Protein AF-A0AAW0NUF6-F1 (afdb_monomer)

Radius of gyration: 51.98 Å; Cα contacts (8 Å, |Δi|>4): 336; chains: 1; bounding box: 87×61×150 Å

Organism: NCBI:txid88201

Foldseek 3Di:
DPQQDADEAEEEFEEAQAEIWEEGEDAAHEMWYEYEHANHEMWYEYEHACYEMWYEYEHANYEIWYHYHDHNYYIWYHYHYPNYPTPCVVVVVVVVVVVVVVVVVVVVVVVVVVVVVVVVVVVVVVVVVVVVVVVVVVVVVVVVVVVVVVVVVVVVVVVVVVVVVVVVPDPPPPPPVPPVVVPD

Sequence (184 aa):
MTEYTAGGAGGETIGAGAEAGGEIIGAGAEAGGETIGAGAEAGGETIGAGAEAGGETIGAEAEAGGETIGAGAEAGGETIGAGGETIGAGQRLEERLLVLEERLLVLEERLLVLEERLLVLEERLLVLGQRLEERLLVLGQRLEERLLVLGQRLEERLLVLGQRLAAVGTPKILSSSSISSMFE

Secondary structure (DSSP, 8-state):
-------EEEEEEESTT-EEEEEEESTT-EEEEEEESTT-EEEEEEESTT-EEEEEEESTT-EEEEEEESTT-EEEEEEESTT---STHHHHHHHHHHHHHHHHHHHHHHHHHHHHHHHHHHHHHHHHHHHHHHHHHHHHHHHHHHHHHHHHHHHHHHHHHHHHHHHHHS-----GGGSGGG--

pLDDT: mean 79.34, std 14.68, range [37.19, 95.56]

Structure (mmCIF, N/CA/C/O backbone):
data_AF-A0AAW0NUF6-F1
#
_entry.id   AF-A0AAW0NUF6-F1
#
loop_
_atom_site.group_PDB
_atom_site.id
_atom_site.type_symbol
_atom_site.label_atom_id
_atom_site.label_alt_id
_atom_site.label_comp_id
_atom_site.label_asym_id
_atom_site.label_entity_id
_atom_site.label_seq_id
_atom_site.pdbx_PDB_ins_code
_atom_site.Cartn_x
_atom_site.Cartn_y
_atom_site.Cartn_z
_atom_site.occupancy
_atom_site.B_iso_or_equiv
_atom_site.auth_seq_id
_atom_site.auth_comp_id
_atom_site.auth_asym_id
_atom_site.auth_atom_id
_atom_site.pdbx_PDB_model_num
ATOM 1 N N . MET A 1 1 ? 43.267 30.838 -22.266 1.00 37.19 1 MET A N 1
ATOM 2 C CA . MET A 1 1 ? 41.909 30.465 -22.697 1.00 37.19 1 MET A CA 1
ATOM 3 C C . MET A 1 1 ? 42.082 29.532 -23.867 1.00 37.19 1 MET A C 1
ATOM 5 O O . MET A 1 1 ? 42.519 29.980 -24.914 1.00 37.19 1 MET A O 1
ATOM 9 N N . THR A 1 2 ? 41.883 28.240 -23.653 1.00 43.12 2 THR A N 1
ATOM 10 C CA . THR A 1 2 ? 41.703 27.289 -24.749 1.00 43.12 2 THR A CA 1
ATOM 11 C C . THR A 1 2 ? 40.253 27.424 -25.192 1.00 43.12 2 THR A C 1
ATOM 13 O O . THR A 1 2 ? 39.352 27.112 -24.415 1.00 43.12 2 THR A O 1
ATOM 16 N N . GLU A 1 3 ? 40.030 27.992 -26.375 1.00 43.53 3 GLU A N 1
ATOM 17 C CA . GLU A 1 3 ? 38.736 27.909 -27.051 1.00 43.53 3 GLU A CA 1
ATOM 18 C C . GLU A 1 3 ? 38.472 26.430 -27.339 1.00 43.53 3 GLU A C 1
ATOM 20 O O . GLU A 1 3 ? 39.238 25.796 -28.063 1.00 43.53 3 GLU A O 1
ATOM 25 N N . TYR A 1 4 ? 37.440 25.864 -26.714 1.00 55.38 4 TYR A N 1
ATOM 26 C CA . TYR A 1 4 ? 36.919 24.562 -27.112 1.00 55.38 4 TYR A CA 1
ATOM 27 C C . TYR A 1 4 ? 36.012 24.803 -28.316 1.00 55.38 4 TYR A C 1
ATOM 29 O O . TYR A 1 4 ? 34.937 25.388 -28.185 1.00 55.38 4 TYR A O 1
ATOM 37 N N . THR A 1 5 ? 36.505 24.445 -29.496 1.00 52.47 5 THR A N 1
ATOM 38 C CA . THR A 1 5 ? 35.755 24.498 -30.747 1.00 52.47 5 THR A CA 1
ATOM 39 C C . THR A 1 5 ? 34.647 23.448 -30.722 1.00 52.47 5 THR A C 1
ATOM 41 O O . THR A 1 5 ? 34.878 22.320 -30.295 1.00 52.47 5 THR A O 1
ATOM 44 N N . ALA A 1 6 ? 33.446 23.812 -31.177 1.00 59.31 6 ALA A N 1
ATOM 45 C CA . ALA A 1 6 ? 32.414 22.830 -31.492 1.00 59.31 6 ALA A CA 1
ATOM 46 C C . ALA A 1 6 ? 32.946 21.948 -32.634 1.00 59.31 6 ALA A C 1
ATOM 48 O O . ALA A 1 6 ? 33.246 22.451 -33.721 1.00 59.31 6 ALA A O 1
ATOM 49 N N . GLY A 1 7 ? 33.173 20.669 -32.349 1.00 65.56 7 GLY A N 1
ATOM 50 C CA . GLY A 1 7 ? 33.612 19.673 -33.319 1.00 65.56 7 GLY A CA 1
ATOM 51 C C . GLY A 1 7 ? 32.472 18.700 -33.574 1.00 65.56 7 GLY A C 1
ATOM 52 O O . GLY A 1 7 ? 31.851 18.252 -32.622 1.00 65.56 7 GLY A O 1
ATOM 53 N N . GLY A 1 8 ? 32.194 18.400 -34.839 1.00 73.19 8 GLY A N 1
ATOM 54 C CA . GLY A 1 8 ? 31.350 17.273 -35.229 1.00 73.19 8 GLY A CA 1
ATOM 55 C C . GLY A 1 8 ? 32.239 16.156 -35.764 1.00 73.19 8 GLY A C 1
ATOM 56 O O . GLY A 1 8 ? 33.155 16.434 -36.546 1.00 73.19 8 GLY A O 1
ATOM 57 N N . ALA A 1 9 ? 32.006 14.918 -35.342 1.00 74.75 9 ALA A N 1
ATOM 58 C CA . ALA A 1 9 ? 32.743 13.747 -35.807 1.00 74.75 9 ALA A CA 1
ATOM 59 C C . ALA A 1 9 ? 31.747 12.665 -36.206 1.00 74.75 9 ALA A C 1
ATOM 61 O O . ALA A 1 9 ? 31.018 12.135 -35.370 1.00 74.75 9 ALA A O 1
ATOM 62 N N . GLY A 1 10 ? 31.735 12.356 -37.500 1.00 77.44 10 GLY A N 1
ATOM 63 C CA . GLY A 1 10 ? 30.912 11.293 -38.034 1.00 77.44 10 GLY A CA 1
ATOM 64 C C . GLY A 1 10 ? 31.202 10.939 -39.478 1.00 77.44 10 GLY A C 1
ATOM 65 O O . GLY A 1 10 ? 31.896 11.677 -40.183 1.00 77.44 10 GLY A O 1
ATOM 66 N N . GLY A 1 11 ? 30.703 9.781 -39.905 1.00 80.94 11 GLY A N 1
ATOM 67 C CA . GLY A 1 11 ? 30.917 9.274 -41.255 1.00 80.94 11 GLY A CA 1
ATOM 68 C C . GLY A 1 11 ? 29.962 8.152 -41.649 1.00 80.94 11 GLY A C 1
ATOM 69 O O . GLY A 1 11 ? 29.394 7.476 -40.795 1.00 80.94 11 GLY A O 1
ATOM 70 N N . GLU A 1 12 ? 29.819 7.969 -42.962 1.00 91.81 12 GLU A N 1
ATOM 71 C CA . GLU A 1 12 ? 29.085 6.863 -43.580 1.00 91.81 12 GLU A CA 1
ATOM 72 C C . GLU A 1 12 ? 30.050 5.708 -43.890 1.00 91.81 12 GLU A C 1
ATOM 74 O O . GLU A 1 12 ? 31.075 5.916 -44.555 1.00 91.81 12 GLU A O 1
ATOM 79 N N . THR A 1 13 ? 29.736 4.482 -43.461 1.00 88.62 13 THR A N 1
ATOM 80 C CA . THR A 1 13 ? 30.521 3.286 -43.825 1.00 88.62 13 THR A CA 1
ATOM 81 C C . THR A 1 13 ? 29.652 2.160 -44.395 1.00 88.62 13 THR A C 1
ATOM 83 O O . THR A 1 13 ? 28.528 1.911 -43.961 1.00 88.62 13 THR A O 1
ATOM 86 N N . ILE A 1 14 ? 30.168 1.477 -45.429 1.00 90.25 14 ILE A N 1
ATOM 87 C CA . ILE A 1 14 ? 29.453 0.419 -46.164 1.00 90.25 14 ILE A CA 1
ATOM 88 C C . ILE A 1 14 ? 30.366 -0.798 -46.337 1.00 90.25 14 ILE A C 1
ATOM 90 O O . ILE A 1 14 ? 31.433 -0.698 -46.948 1.00 90.25 14 ILE A O 1
ATOM 94 N N . GLY A 1 15 ? 29.930 -1.968 -45.863 1.00 85.12 15 GLY A N 1
ATOM 95 C CA . GLY A 1 15 ? 30.681 -3.220 -45.998 1.00 85.12 15 GLY A CA 1
ATOM 96 C C . GLY A 1 15 ? 30.292 -4.281 -44.969 1.00 85.12 15 GLY A C 1
ATOM 97 O O . GLY A 1 15 ? 29.473 -4.041 -44.096 1.00 85.12 15 GLY A O 1
ATOM 98 N N . ALA A 1 16 ? 30.865 -5.482 -45.065 1.00 85.62 16 ALA A N 1
ATOM 99 C CA . ALA A 1 16 ? 30.757 -6.459 -43.978 1.00 85.62 16 ALA A CA 1
ATOM 100 C C . ALA A 1 16 ? 31.654 -6.009 -42.808 1.00 85.62 16 ALA A C 1
ATOM 102 O O . ALA A 1 16 ? 32.842 -5.787 -43.046 1.00 85.62 16 ALA A O 1
ATOM 103 N N . GLY A 1 17 ? 31.104 -5.880 -41.594 1.00 81.06 17 GLY A N 1
ATOM 104 C CA . GLY A 1 17 ? 31.817 -5.344 -40.423 1.00 81.06 17 GLY A CA 1
ATOM 105 C C . GLY A 1 17 ? 32.022 -3.825 -40.467 1.00 81.06 17 GLY A C 1
ATOM 106 O O . GLY A 1 17 ? 33.144 -3.357 -40.304 1.00 81.06 17 GLY A O 1
ATOM 107 N N . ALA A 1 18 ? 30.983 -3.064 -40.820 1.00 86.06 18 ALA A N 1
ATOM 108 C CA . ALA A 1 18 ? 31.063 -1.611 -40.959 1.00 86.06 18 ALA A CA 1
ATOM 109 C C . ALA A 1 18 ? 30.947 -0.922 -39.590 1.00 86.06 18 ALA A C 1
ATOM 111 O O . ALA A 1 18 ? 29.924 -1.060 -38.929 1.00 86.06 18 ALA A O 1
ATOM 112 N N . GLU A 1 19 ? 31.968 -0.155 -39.207 1.00 84.88 19 GLU A N 1
ATOM 113 C CA . GLU A 1 19 ? 32.017 0.600 -37.950 1.00 84.88 19 GLU A CA 1
ATOM 114 C C . GLU A 1 19 ? 32.136 2.102 -38.246 1.00 84.88 19 GLU A C 1
ATOM 116 O O . GLU A 1 19 ? 32.946 2.505 -39.090 1.00 84.88 19 GLU A O 1
ATOM 121 N N . ALA A 1 20 ? 31.337 2.942 -37.586 1.00 85.00 20 ALA A N 1
ATOM 122 C CA . ALA A 1 20 ? 31.463 4.400 -37.660 1.00 85.00 20 ALA A CA 1
ATOM 123 C C . ALA A 1 20 ? 31.289 5.049 -36.285 1.00 85.00 20 ALA A C 1
ATOM 125 O O . ALA A 1 20 ? 30.354 4.734 -35.554 1.00 85.00 20 ALA A O 1
ATOM 126 N N . GLY A 1 21 ? 32.177 5.990 -35.958 1.00 84.00 21 GLY A N 1
ATOM 127 C CA . GLY A 1 21 ? 32.080 6.746 -34.720 1.00 84.00 21 GLY A CA 1
ATOM 128 C C . GLY A 1 21 ? 33.227 7.703 -34.438 1.00 84.00 21 GLY A C 1
ATOM 129 O O . GLY A 1 21 ? 34.196 7.779 -35.199 1.00 84.00 21 GLY A O 1
ATOM 130 N N . GLY A 1 22 ? 33.112 8.443 -33.334 1.00 83.38 22 GLY A N 1
ATOM 131 C CA . GLY A 1 22 ? 34.136 9.389 -32.894 1.00 83.38 22 GLY A CA 1
ATOM 132 C C . GLY A 1 22 ? 33.973 9.866 -31.450 1.00 83.38 22 GLY A C 1
ATOM 133 O O . GLY A 1 22 ? 32.869 9.882 -30.910 1.00 83.38 22 GLY A O 1
ATOM 134 N N . GLU A 1 23 ? 35.093 10.278 -30.851 1.00 88.38 23 GLU A N 1
AT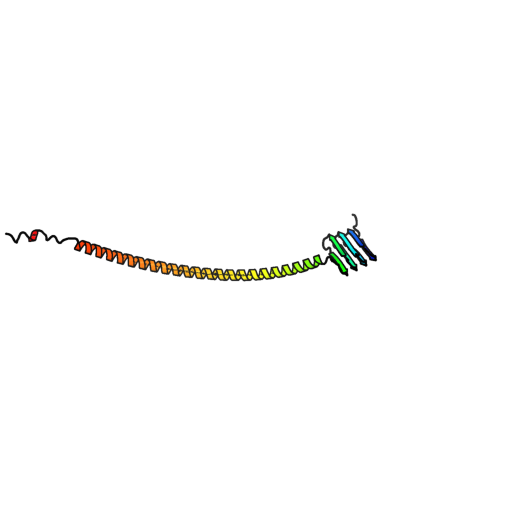OM 135 C CA . GLU A 1 23 ? 35.147 10.966 -29.557 1.00 88.38 23 GLU A CA 1
ATOM 136 C C . GLU A 1 23 ? 35.215 12.484 -29.767 1.00 88.38 23 GLU A C 1
ATOM 138 O O . GLU A 1 23 ? 36.045 12.977 -30.543 1.00 88.38 23 GLU A O 1
ATOM 143 N N . ILE A 1 24 ? 34.380 13.246 -29.057 1.00 84.12 24 ILE A N 1
ATOM 144 C CA . ILE A 1 24 ? 34.344 14.711 -29.161 1.00 84.12 24 ILE A CA 1
ATOM 145 C C . ILE A 1 24 ? 34.210 15.364 -27.790 1.00 84.12 24 ILE A C 1
ATOM 147 O O . ILE A 1 24 ? 33.407 14.962 -26.950 1.00 84.12 24 ILE A O 1
ATOM 151 N N . ILE A 1 25 ? 34.961 16.447 -27.585 1.00 86.50 25 ILE A N 1
ATOM 152 C CA . ILE A 1 25 ? 34.935 17.240 -26.356 1.00 86.50 25 ILE A CA 1
ATOM 153 C C . ILE A 1 25 ? 34.688 18.709 -26.711 1.00 86.50 25 ILE A C 1
ATOM 155 O O . ILE A 1 25 ? 35.456 19.292 -27.475 1.00 86.50 25 ILE A O 1
ATOM 159 N N . GLY A 1 26 ? 33.650 19.324 -26.137 1.00 80.94 26 GLY A N 1
ATOM 160 C CA . GLY A 1 26 ? 33.313 20.735 -26.366 1.00 80.94 26 GLY A CA 1
ATOM 161 C C . GLY A 1 26 ? 31.862 21.081 -26.022 1.00 80.94 26 GLY A C 1
ATOM 162 O O . GLY A 1 26 ? 31.028 20.201 -25.855 1.00 80.94 26 GLY A O 1
ATOM 163 N N . ALA A 1 27 ? 31.541 22.372 -25.893 1.00 81.69 27 ALA A N 1
ATOM 164 C CA . ALA A 1 27 ? 30.145 22.805 -25.759 1.00 81.69 27 ALA A CA 1
ATOM 165 C C . ALA A 1 27 ? 29.418 22.622 -27.105 1.00 81.69 27 ALA A C 1
ATOM 167 O O . ALA A 1 27 ? 29.924 23.113 -28.114 1.00 81.69 27 ALA A O 1
ATOM 168 N N . GLY A 1 28 ? 28.263 21.944 -27.114 1.00 77.50 28 GLY A N 1
ATOM 169 C CA . GLY A 1 28 ? 27.556 21.584 -28.353 1.00 77.50 28 GLY A CA 1
ATOM 170 C C . GLY A 1 28 ? 28.292 20.537 -29.202 1.00 77.50 28 GLY A C 1
ATOM 171 O O . GLY A 1 28 ? 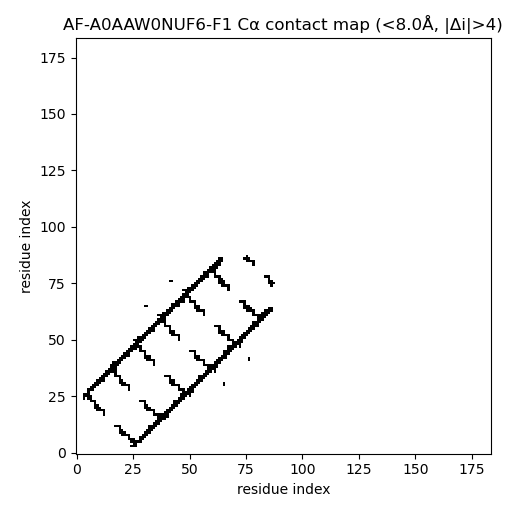28.439 20.726 -30.405 1.00 77.50 28 GLY A O 1
ATOM 172 N N . ALA A 1 29 ? 28.866 19.510 -28.569 1.00 84.25 29 ALA A N 1
ATOM 173 C CA . ALA A 1 29 ? 29.573 18.422 -29.247 1.00 84.25 29 ALA A CA 1
ATOM 174 C C . ALA A 1 29 ? 28.590 17.391 -29.822 1.00 84.25 29 ALA A C 1
ATOM 176 O O . ALA A 1 29 ? 27.723 16.928 -29.089 1.00 84.25 29 ALA A O 1
ATOM 177 N N . GLU A 1 30 ? 28.774 16.995 -31.084 1.00 83.94 30 GLU A N 1
ATOM 178 C CA . GLU A 1 30 ? 27.881 16.067 -31.800 1.00 83.94 30 GLU A CA 1
ATOM 179 C C . GLU A 1 30 ? 28.680 14.935 -32.465 1.00 83.94 30 GLU A C 1
ATOM 181 O O . GLU A 1 30 ? 29.435 15.189 -33.410 1.00 83.94 30 GLU A O 1
ATOM 186 N N . ALA A 1 31 ? 28.536 13.693 -31.987 1.00 85.56 31 ALA A N 1
ATOM 187 C CA . ALA A 1 31 ? 29.202 12.521 -32.571 1.00 85.56 31 ALA A CA 1
ATOM 188 C C . ALA A 1 31 ? 28.204 11.502 -33.118 1.00 85.56 31 ALA A C 1
ATOM 190 O O . ALA A 1 31 ? 27.192 11.216 -32.481 1.00 85.56 31 ALA A O 1
ATOM 191 N N . GLY A 1 32 ? 28.519 10.901 -34.266 1.00 84.94 32 GLY A N 1
ATOM 192 C CA . GLY A 1 32 ? 27.717 9.796 -34.773 1.00 84.94 32 GLY A CA 1
ATOM 193 C C . GLY A 1 32 ? 28.100 9.248 -36.133 1.00 84.94 32 GLY A C 1
ATOM 194 O O . GLY A 1 32 ? 29.080 9.671 -36.726 1.00 84.94 32 GLY A O 1
ATOM 195 N N . GLY A 1 33 ? 27.344 8.290 -36.655 1.00 85.44 33 GLY A N 1
ATOM 196 C CA . GLY A 1 33 ? 27.618 7.725 -37.976 1.00 85.44 33 GLY A CA 1
ATOM 197 C C . GLY A 1 33 ? 26.469 6.898 -38.528 1.00 85.44 33 GLY A C 1
ATOM 198 O O . GLY A 1 33 ? 25.620 6.426 -37.775 1.00 85.44 33 GLY A O 1
ATOM 199 N N . GLU A 1 34 ? 26.470 6.720 -39.847 1.00 90.06 34 GLU A N 1
ATOM 200 C CA . GLU A 1 34 ? 25.546 5.825 -40.544 1.00 90.06 34 GLU A CA 1
ATOM 201 C C . GLU A 1 34 ? 26.322 4.605 -41.053 1.00 90.06 34 GLU A C 1
ATOM 203 O O . GLU A 1 34 ? 27.306 4.751 -41.787 1.00 90.06 34 GLU A O 1
ATOM 208 N N . THR A 1 35 ? 25.904 3.391 -40.686 1.00 88.69 35 THR A N 1
ATOM 209 C CA . THR A 1 35 ? 26.574 2.162 -41.145 1.00 88.69 35 THR A CA 1
ATOM 210 C C . THR A 1 35 ? 25.623 1.164 -41.792 1.00 88.69 35 THR A C 1
ATOM 212 O O . THR A 1 35 ? 24.509 0.913 -41.330 1.00 88.69 35 THR A O 1
ATOM 215 N N . ILE A 1 36 ? 26.066 0.571 -42.907 1.00 88.88 36 ILE A N 1
ATOM 216 C CA . ILE A 1 36 ? 25.283 -0.404 -43.680 1.00 88.88 36 ILE A CA 1
ATOM 217 C C . ILE A 1 36 ? 26.125 -1.659 -43.937 1.00 88.88 36 ILE A C 1
ATOM 219 O O . ILE A 1 36 ? 27.120 -1.620 -44.671 1.00 88.88 36 ILE A O 1
ATOM 223 N N . GLY A 1 37 ? 25.708 -2.801 -43.380 1.00 85.50 37 GLY A N 1
ATOM 224 C CA . GLY A 1 37 ? 26.521 -4.019 -43.407 1.00 85.50 37 GLY A CA 1
ATOM 225 C C . GLY A 1 37 ? 25.971 -5.201 -42.612 1.00 85.50 3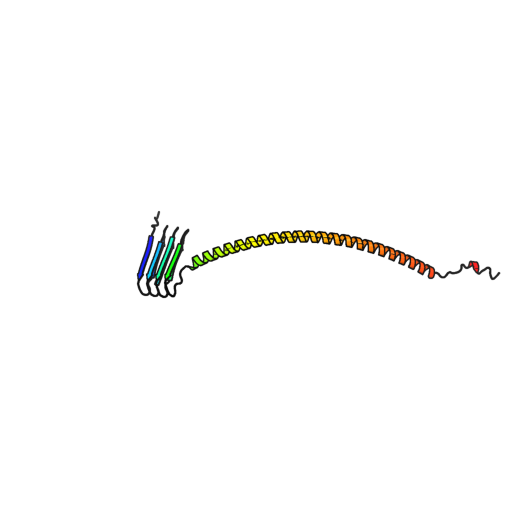7 GLY A C 1
ATOM 226 O O . GLY A 1 37 ? 25.060 -5.056 -41.814 1.00 85.50 37 GLY A O 1
ATOM 227 N N . ALA A 1 38 ? 26.528 -6.399 -42.804 1.00 84.12 38 ALA A N 1
ATOM 228 C CA . ALA A 1 38 ? 26.352 -7.482 -41.827 1.00 84.12 38 ALA A CA 1
ATOM 229 C C . ALA A 1 38 ? 27.326 -7.244 -40.659 1.00 84.12 38 ALA A C 1
ATOM 231 O O . ALA A 1 38 ? 28.518 -7.087 -40.933 1.00 84.12 38 ALA A O 1
ATOM 232 N N . GLY A 1 39 ? 26.825 -7.199 -39.418 1.00 81.69 39 GLY A N 1
ATOM 233 C CA . GLY A 1 39 ? 27.586 -6.785 -38.230 1.00 81.69 39 GLY A CA 1
ATOM 234 C C . GLY A 1 39 ? 27.982 -5.309 -38.288 1.00 81.69 39 GLY A C 1
ATOM 235 O O . GLY A 1 39 ? 29.166 -5.003 -38.359 1.00 81.69 39 GLY A O 1
ATOM 236 N N . ALA A 1 40 ? 27.000 -4.414 -38.419 1.00 86.31 40 ALA A N 1
ATOM 237 C CA . ALA A 1 40 ? 27.228 -2.976 -38.549 1.00 86.31 40 ALA A CA 1
ATOM 238 C C . ALA A 1 40 ? 27.080 -2.284 -37.187 1.00 86.31 40 ALA A C 1
ATOM 240 O O . ALA A 1 40 ? 26.052 -2.454 -36.536 1.00 86.31 40 ALA A O 1
ATOM 241 N N . GLU A 1 41 ? 28.070 -1.491 -36.786 1.00 84.25 41 GLU A N 1
ATOM 242 C CA . GLU A 1 41 ? 28.090 -0.791 -35.498 1.00 84.25 41 GLU A CA 1
ATOM 243 C C . GLU A 1 41 ? 28.273 0.716 -35.725 1.00 84.25 41 GLU A C 1
ATOM 245 O O . GLU A 1 41 ? 29.155 1.141 -36.475 1.00 84.25 41 GLU A O 1
ATOM 250 N N . ALA A 1 42 ? 27.425 1.548 -35.121 1.00 85.38 42 ALA A N 1
ATOM 251 C CA . ALA A 1 42 ? 27.579 3.003 -35.161 1.00 85.38 42 ALA A CA 1
ATOM 252 C C . ALA A 1 42 ? 27.399 3.624 -33.783 1.00 85.38 42 ALA A C 1
ATOM 254 O O . ALA A 1 42 ? 26.483 3.264 -33.041 1.00 85.38 42 ALA A O 1
ATOM 255 N N . GLY A 1 43 ? 28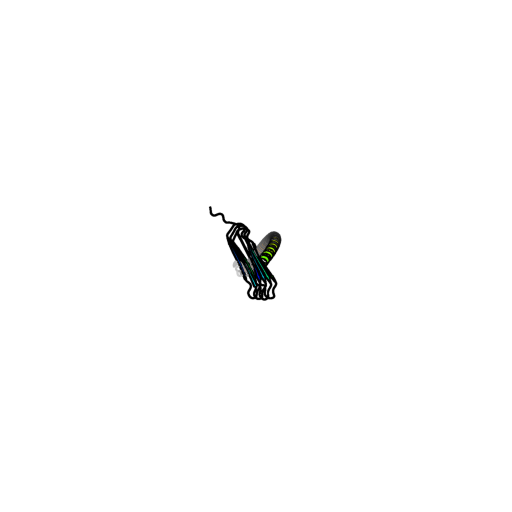.242 4.603 -33.467 1.00 83.19 43 GLY A N 1
ATOM 256 C CA . GLY A 1 43 ? 28.188 5.260 -32.174 1.00 83.19 43 GLY A CA 1
ATOM 257 C C . GLY A 1 43 ? 29.176 6.390 -31.983 1.00 83.19 43 GLY A C 1
ATOM 258 O O . GLY A 1 43 ? 29.984 6.686 -32.852 1.00 83.19 43 GLY A O 1
ATOM 259 N N . GLY A 1 44 ? 29.139 7.040 -30.830 1.00 82.19 44 GLY A N 1
ATOM 260 C CA . GLY A 1 44 ? 30.093 8.094 -30.504 1.00 82.19 44 GLY A CA 1
ATOM 261 C C . GLY A 1 44 ? 30.085 8.435 -29.025 1.00 82.19 44 GLY A C 1
ATOM 262 O O . GLY A 1 44 ? 29.076 8.240 -28.348 1.00 82.19 44 GLY A O 1
ATOM 263 N N . GLU A 1 45 ? 31.209 8.951 -28.536 1.00 86.25 45 GLU A N 1
ATOM 264 C CA . GLU A 1 45 ? 31.323 9.468 -27.173 1.00 86.25 45 GLU A CA 1
ATOM 265 C C . GLU A 1 45 ? 31.436 10.993 -27.217 1.00 86.25 45 GLU A C 1
ATOM 267 O O . GLU A 1 45 ? 32.346 11.543 -27.848 1.00 86.25 45 GLU A O 1
ATOM 272 N N . THR A 1 46 ? 30.533 11.700 -26.537 1.00 84.62 46 THR A N 1
ATOM 273 C CA . THR A 1 46 ? 30.595 13.166 -26.445 1.00 84.62 46 THR A CA 1
ATOM 274 C C . THR A 1 46 ? 30.617 13.674 -25.011 1.00 84.62 46 THR A C 1
ATOM 276 O O . THR A 1 46 ? 29.913 13.195 -24.122 1.00 84.62 46 THR A O 1
ATOM 279 N N . ILE A 1 47 ? 31.454 14.687 -24.762 1.00 84.44 47 ILE A N 1
ATOM 280 C CA . ILE A 1 47 ? 31.610 15.309 -23.442 1.00 84.44 47 ILE A CA 1
ATOM 281 C C . ILE A 1 47 ? 31.437 16.827 -23.554 1.00 84.44 47 ILE A C 1
ATOM 283 O O . ILE A 1 47 ? 32.271 17.521 -24.146 1.00 84.44 47 ILE A O 1
ATOM 287 N N . GLY A 1 48 ? 30.387 17.363 -22.925 1.00 79.75 48 GLY A N 1
ATOM 288 C CA . GLY A 1 48 ? 30.094 18.798 -22.934 1.00 79.75 48 GLY A CA 1
ATOM 289 C C . GLY A 1 48 ? 28.668 19.175 -22.533 1.00 79.75 48 GLY A C 1
ATOM 290 O O . GLY A 1 48 ? 27.779 18.337 -22.453 1.00 79.75 48 GLY A O 1
ATOM 291 N N . ALA A 1 49 ? 28.433 20.463 -22.261 1.00 80.62 49 ALA A N 1
ATOM 292 C CA . ALA A 1 49 ? 27.075 20.976 -22.060 1.00 80.62 49 ALA A CA 1
ATOM 293 C C . ALA A 1 49 ? 26.327 21.009 -23.405 1.00 80.62 49 ALA A C 1
ATOM 295 O O . ALA A 1 49 ? 26.852 21.592 -24.359 1.00 80.62 49 ALA A O 1
ATOM 296 N N . GLY A 1 50 ? 25.132 20.407 -23.462 1.00 75.25 50 GLY A N 1
ATOM 297 C CA . GLY A 1 50 ? 24.357 20.254 -24.701 1.00 75.25 50 GLY A CA 1
ATOM 298 C C . GLY A 1 50 ? 25.007 19.318 -25.724 1.00 75.25 50 GLY A C 1
ATOM 299 O O . GLY A 1 50 ? 25.067 19.676 -26.892 1.00 75.25 50 GLY A O 1
ATOM 300 N N . ALA A 1 51 ? 25.612 18.214 -25.275 1.00 82.44 51 ALA A N 1
ATOM 301 C CA . ALA A 1 51 ? 26.285 17.255 -26.148 1.00 82.44 51 ALA A CA 1
ATOM 302 C C . ALA A 1 51 ? 25.318 16.166 -26.637 1.00 82.44 51 ALA A C 1
ATOM 304 O O . ALA A 1 51 ? 24.529 15.654 -25.844 1.00 82.44 51 ALA A O 1
ATOM 305 N N . GLU A 1 52 ? 25.419 15.787 -27.906 1.00 80.56 52 GLU A N 1
ATOM 306 C CA . GLU A 1 52 ? 24.574 14.771 -28.534 1.00 80.56 52 GLU A CA 1
ATOM 307 C C . GLU A 1 52 ? 25.448 13.655 -29.122 1.00 80.56 52 GLU A C 1
ATOM 309 O O . GLU A 1 52 ? 26.492 13.918 -29.725 1.00 80.56 52 GLU A O 1
ATOM 314 N N . ALA A 1 53 ? 25.071 12.393 -28.915 1.00 84.00 53 ALA A N 1
ATOM 315 C CA . ALA A 1 53 ? 25.727 11.258 -29.559 1.00 84.00 53 ALA A CA 1
ATOM 316 C C . ALA A 1 53 ? 24.711 10.247 -30.081 1.00 84.00 53 ALA A C 1
ATOM 318 O O . ALA A 1 53 ? 23.781 9.858 -29.370 1.00 84.00 53 ALA A O 1
ATOM 319 N N . GLY A 1 54 ? 24.924 9.774 -31.306 1.00 80.50 54 GLY A N 1
ATOM 320 C CA . GLY A 1 54 ? 24.009 8.831 -31.925 1.00 80.50 54 GLY A CA 1
ATOM 321 C C . GLY A 1 54 ? 24.506 8.158 -33.188 1.00 80.50 54 GLY A C 1
ATOM 322 O O . GLY A 1 54 ? 25.632 8.358 -33.610 1.00 80.50 54 GLY A O 1
ATOM 323 N N . GLY A 1 55 ? 23.679 7.322 -33.800 1.00 81.56 55 GLY A N 1
ATOM 324 C CA . GLY A 1 55 ? 24.027 6.666 -35.058 1.00 81.56 55 GLY A CA 1
ATOM 325 C C . GLY A 1 55 ? 22.871 5.860 -35.624 1.00 81.56 55 GLY A C 1
ATOM 326 O O . GLY A 1 55 ? 22.000 5.417 -34.874 1.00 81.56 55 GLY A O 1
ATOM 327 N N . GLU A 1 56 ? 22.872 5.674 -36.939 1.00 86.44 56 GLU A N 1
ATOM 328 C CA . GLU A 1 56 ? 21.905 4.826 -37.634 1.00 86.44 56 GLU A CA 1
ATOM 329 C C . GLU A 1 56 ? 22.618 3.607 -38.218 1.00 86.44 56 GLU A C 1
ATOM 331 O O . GLU A 1 56 ? 23.608 3.742 -38.939 1.00 86.44 56 GLU A O 1
ATOM 336 N N . THR A 1 57 ? 22.129 2.400 -37.934 1.00 84.81 57 THR A N 1
ATOM 337 C CA . THR A 1 57 ? 22.718 1.170 -38.484 1.00 84.81 57 THR A CA 1
ATOM 338 C C . THR A 1 57 ? 21.701 0.276 -39.167 1.00 84.81 57 THR A C 1
ATOM 340 O O . THR A 1 57 ? 20.577 0.084 -38.700 1.00 84.81 57 THR A O 1
ATOM 343 N N . ILE A 1 58 ? 22.094 -0.309 -40.302 1.00 84.94 58 ILE A N 1
ATOM 344 C CA . ILE A 1 58 ? 21.247 -1.200 -41.104 1.00 84.94 58 ILE A CA 1
ATOM 345 C C . ILE A 1 58 ? 21.998 -2.503 -41.387 1.00 84.94 58 ILE A C 1
ATOM 347 O O . ILE A 1 58 ? 22.996 -2.510 -42.113 1.00 84.94 58 ILE A O 1
ATOM 351 N N . GLY A 1 59 ? 21.500 -3.631 -40.864 1.00 82.31 59 GLY A N 1
ATOM 352 C CA . GLY A 1 59 ? 22.247 -4.889 -40.939 1.00 82.31 59 GLY A CA 1
ATOM 353 C C . GLY A 1 59 ? 21.672 -6.094 -40.199 1.00 82.31 59 GLY A C 1
ATOM 354 O O . GLY A 1 59 ? 20.826 -5.973 -39.320 1.00 82.31 59 GLY A O 1
ATOM 355 N N . ALA A 1 60 ? 22.149 -7.298 -40.524 1.00 79.50 60 ALA A N 1
ATOM 356 C CA . ALA A 1 60 ? 21.991 -8.439 -39.618 1.00 79.50 60 ALA A CA 1
ATOM 357 C C . ALA A 1 60 ? 22.969 -8.249 -38.448 1.00 79.50 60 ALA A C 1
ATOM 359 O O . ALA A 1 60 ? 24.147 -8.036 -38.721 1.00 79.50 60 ALA A O 1
ATOM 360 N N . GLU A 1 61 ? 22.476 -8.313 -37.203 1.00 78.88 61 GLU A N 1
ATOM 361 C CA . GLU A 1 61 ? 23.270 -8.058 -35.979 1.00 78.88 61 GLU A CA 1
ATOM 362 C C . GLU A 1 61 ? 23.830 -6.623 -35.922 1.00 78.88 61 GLU A C 1
ATOM 364 O O . GLU A 1 61 ? 25.014 -6.419 -35.697 1.00 78.88 61 GLU A O 1
ATOM 369 N N . ALA A 1 62 ? 22.988 -5.626 -36.218 1.00 80.94 62 ALA A N 1
ATOM 370 C CA . ALA A 1 62 ? 23.386 -4.220 -36.197 1.00 80.94 62 ALA A CA 1
ATOM 371 C C . ALA A 1 62 ? 23.237 -3.607 -34.793 1.00 80.94 62 ALA A C 1
ATOM 373 O O . ALA A 1 62 ? 22.192 -3.790 -34.171 1.00 80.94 62 ALA A O 1
ATOM 374 N N . GLU A 1 63 ? 24.223 -2.841 -34.332 1.00 80.94 63 GLU A N 1
ATOM 375 C CA . GLU A 1 63 ? 24.193 -2.127 -33.048 1.00 80.94 63 GLU A CA 1
ATOM 376 C C . GLU A 1 63 ? 24.345 -0.620 -33.280 1.00 80.94 63 GLU A C 1
ATOM 378 O O . GLU A 1 63 ? 25.154 -0.181 -34.093 1.00 80.94 63 GLU A O 1
ATOM 383 N N . ALA A 1 64 ? 23.528 0.191 -32.607 1.00 80.38 64 ALA A N 1
ATOM 384 C CA . ALA A 1 64 ? 23.615 1.647 -32.673 1.00 80.38 64 ALA A CA 1
ATOM 385 C C . ALA A 1 64 ? 23.506 2.232 -31.268 1.00 80.38 64 ALA A C 1
ATOM 387 O O . ALA A 1 64 ? 22.553 1.930 -30.535 1.00 80.38 64 ALA A O 1
ATOM 388 N N . GLY A 1 65 ? 24.452 3.094 -30.904 1.00 76.19 65 GLY A N 1
ATOM 389 C CA . GLY A 1 65 ? 24.450 3.714 -29.591 1.00 76.19 65 GLY A CA 1
ATOM 390 C C . GLY A 1 65 ? 25.545 4.749 -29.366 1.00 76.19 65 GLY A C 1
ATOM 391 O O . GLY A 1 65 ? 26.629 4.631 -29.908 1.00 76.19 65 GLY A O 1
ATOM 392 N N . GLY A 1 66 ? 25.278 5.761 -28.544 1.00 76.00 66 GLY A N 1
ATOM 393 C CA . GLY A 1 66 ? 26.271 6.745 -28.119 1.00 76.00 66 GLY A CA 1
ATOM 394 C C . GLY A 1 66 ? 26.316 6.887 -26.601 1.00 76.00 66 GLY A C 1
ATOM 395 O O . GLY A 1 66 ? 25.340 6.582 -25.915 1.00 76.00 66 GLY A O 1
ATOM 396 N N . GLU A 1 67 ? 27.441 7.371 -26.082 1.00 79.25 67 GLU A N 1
ATOM 397 C CA . GLU A 1 67 ? 27.586 7.77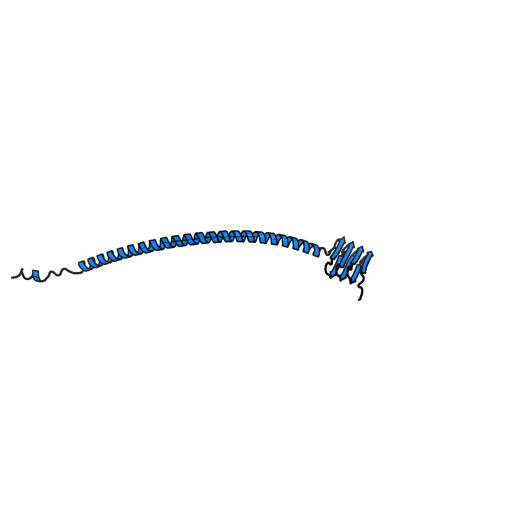6 -24.684 1.00 79.25 67 GLU A CA 1
ATOM 398 C C . GLU A 1 67 ? 27.797 9.289 -24.613 1.00 79.25 67 GLU A C 1
ATOM 400 O O . GLU A 1 67 ? 28.682 9.843 -25.262 1.00 79.25 67 GLU A O 1
ATOM 405 N N . THR A 1 68 ? 26.994 9.980 -23.805 1.00 76.19 68 THR A N 1
ATOM 406 C CA . THR A 1 68 ? 27.118 11.432 -23.637 1.00 76.19 68 THR A CA 1
ATOM 407 C C . THR A 1 68 ? 27.251 11.823 -22.177 1.00 76.19 68 THR A C 1
ATOM 409 O O . THR A 1 68 ? 26.472 11.371 -21.333 1.00 76.19 68 THR A O 1
ATOM 412 N N . ILE A 1 69 ? 28.189 12.720 -21.869 1.00 77.81 69 ILE A N 1
ATOM 413 C CA . ILE A 1 69 ? 28.432 13.212 -20.509 1.00 77.81 69 ILE A CA 1
ATOM 414 C C . ILE A 1 69 ? 28.328 14.741 -20.475 1.00 77.81 69 ILE A C 1
ATOM 416 O O . ILE A 1 69 ? 29.218 15.459 -20.937 1.00 77.81 69 ILE A O 1
ATOM 420 N N . GLY A 1 70 ? 27.272 15.256 -19.837 1.00 75.88 70 GLY A N 1
ATOM 421 C CA . GLY A 1 70 ? 27.113 16.684 -19.568 1.00 75.88 70 GLY A CA 1
ATOM 422 C C . GLY A 1 70 ? 25.695 17.103 -19.182 1.00 75.88 70 GLY A C 1
ATOM 423 O O . GLY A 1 70 ? 24.762 16.306 -19.190 1.00 75.88 70 GLY A O 1
ATOM 424 N N . ALA A 1 71 ? 25.534 18.371 -18.795 1.00 73.75 71 ALA A N 1
ATOM 425 C CA . ALA A 1 71 ? 24.219 18.931 -18.492 1.00 73.75 71 ALA A CA 1
ATOM 426 C C . ALA A 1 71 ? 23.445 19.187 -19.798 1.00 73.75 71 ALA A C 1
ATOM 428 O O . ALA A 1 71 ? 23.914 19.960 -20.636 1.00 73.75 71 ALA A O 1
ATOM 429 N N . GLY A 1 72 ? 22.273 18.555 -19.938 1.00 69.81 72 GLY A N 1
ATOM 430 C CA . GLY A 1 72 ? 21.434 18.629 -21.142 1.00 69.81 72 GLY A CA 1
ATOM 431 C C . GLY A 1 72 ? 21.958 17.795 -22.312 1.00 69.81 72 GLY A C 1
ATOM 432 O O . GLY A 1 72 ? 21.872 18.259 -23.439 1.00 69.81 72 GLY A O 1
ATOM 433 N N . ALA A 1 73 ? 22.577 16.645 -22.034 1.00 72.88 73 ALA A N 1
ATOM 434 C CA . ALA A 1 73 ? 23.134 15.763 -23.052 1.00 72.88 73 ALA A CA 1
ATOM 435 C C . ALA A 1 73 ? 22.127 14.687 -2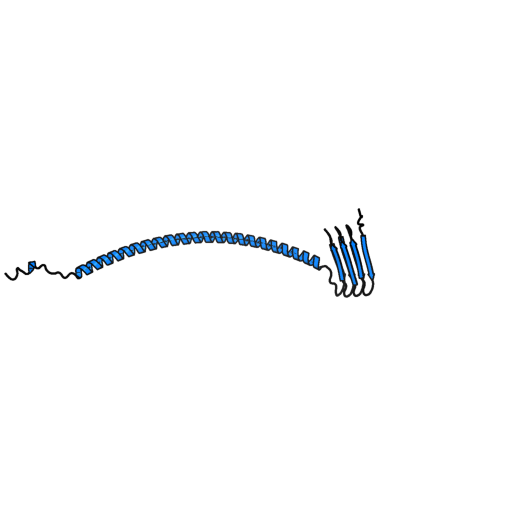3.499 1.00 72.88 73 ALA A C 1
ATOM 437 O O . ALA A 1 73 ? 21.374 14.183 -22.661 1.00 72.88 73 ALA A O 1
ATOM 438 N N . GLU A 1 74 ? 22.135 14.333 -24.786 1.00 72.75 74 GLU A N 1
ATOM 439 C CA . GLU A 1 74 ? 21.222 13.355 -25.391 1.00 72.75 74 GLU A CA 1
ATOM 440 C C . GLU A 1 74 ? 22.000 12.235 -26.102 1.00 72.75 74 GLU A C 1
ATOM 442 O O . GLU A 1 74 ? 22.861 12.484 -26.942 1.00 72.75 74 GLU A O 1
ATOM 447 N N . ALA A 1 75 ? 21.679 10.981 -25.776 1.00 77.19 75 ALA A N 1
ATOM 448 C CA . ALA A 1 75 ? 22.256 9.795 -26.402 1.00 77.19 75 ALA A CA 1
ATOM 449 C C . ALA A 1 75 ? 21.154 8.957 -27.063 1.00 77.19 75 ALA A C 1
ATOM 451 O O . ALA A 1 75 ? 20.191 8.570 -26.393 1.00 77.19 75 ALA A O 1
ATOM 452 N N . GLY A 1 76 ? 21.289 8.630 -28.349 1.00 70.69 76 GLY A N 1
ATOM 453 C CA . GLY A 1 76 ? 20.286 7.828 -29.055 1.00 70.69 76 GLY A CA 1
ATOM 454 C C . GLY A 1 76 ? 20.758 7.296 -30.402 1.00 70.69 76 GLY A C 1
ATOM 455 O O . GLY A 1 76 ? 21.460 7.978 -31.126 1.00 70.69 76 GLY A O 1
ATOM 456 N N . GLY A 1 77 ? 20.361 6.077 -30.762 1.00 73.19 77 GLY A N 1
ATOM 457 C CA . GLY A 1 77 ? 20.667 5.493 -32.069 1.00 73.19 77 GLY A CA 1
ATOM 458 C C . GLY A 1 77 ? 19.514 4.646 -32.591 1.00 73.19 77 GLY A C 1
ATOM 459 O O . GLY A 1 77 ? 18.746 4.084 -31.804 1.00 73.19 77 GLY A O 1
ATOM 460 N N . GLU A 1 78 ? 19.400 4.555 -33.913 1.00 77.06 78 GLU A N 1
ATOM 461 C CA . GLU A 1 78 ? 18.382 3.768 -34.608 1.00 77.06 78 GLU A CA 1
ATOM 462 C C . GLU A 1 78 ? 19.032 2.557 -35.292 1.00 77.06 78 GLU A C 1
ATOM 464 O O . GLU A 1 78 ? 19.935 2.701 -36.107 1.00 77.06 78 GLU A O 1
ATOM 469 N N . THR A 1 79 ? 18.573 1.339 -34.989 1.00 76.94 79 THR A N 1
ATOM 470 C CA . THR A 1 79 ? 19.019 0.123 -35.697 1.00 76.94 79 THR A CA 1
ATOM 471 C C . THR A 1 79 ? 17.870 -0.467 -36.504 1.00 76.94 79 THR A C 1
ATOM 473 O O . THR A 1 79 ? 16.772 -0.667 -35.972 1.00 76.94 79 THR A O 1
ATOM 476 N N . ILE A 1 80 ? 18.137 -0.887 -37.736 1.00 74.69 80 ILE A N 1
ATOM 477 C CA . ILE A 1 80 ? 17.208 -1.651 -38.571 1.00 74.69 80 ILE A CA 1
ATOM 478 C C . ILE A 1 80 ? 17.866 -2.990 -38.920 1.00 74.69 80 ILE A C 1
ATOM 480 O O . ILE A 1 80 ? 18.700 -3.091 -39.821 1.00 74.69 80 ILE A O 1
ATOM 484 N N . GLY A 1 81 ? 17.487 -4.049 -38.197 1.00 69.19 81 GLY A N 1
ATOM 485 C CA . GLY A 1 81 ? 18.161 -5.340 -38.292 1.00 69.19 81 GLY A CA 1
ATOM 486 C C . GLY A 1 81 ? 17.522 -6.463 -37.482 1.00 69.19 81 GLY A C 1
ATOM 487 O O . GLY A 1 81 ? 16.770 -6.218 -36.545 1.00 69.19 81 GLY A O 1
ATOM 488 N N . ALA A 1 82 ? 17.840 -7.718 -37.814 1.00 63.84 82 ALA A N 1
ATOM 489 C CA . ALA A 1 82 ? 17.290 -8.897 -37.128 1.00 63.84 82 ALA A CA 1
ATOM 490 C C . ALA A 1 82 ? 17.814 -9.101 -35.686 1.00 63.84 82 ALA A C 1
ATOM 492 O O . ALA A 1 82 ? 17.324 -9.990 -34.993 1.00 63.84 82 ALA A O 1
ATOM 493 N N . GLY A 1 83 ? 18.784 -8.294 -35.244 1.00 56.16 83 GLY A N 1
ATOM 494 C CA . GLY A 1 83 ? 19.432 -8.394 -33.931 1.00 56.16 83 GLY A CA 1
ATOM 495 C C . GLY A 1 83 ? 19.664 -7.051 -33.235 1.00 56.16 83 GLY A C 1
ATOM 496 O O . GLY A 1 83 ? 20.537 -6.978 -32.387 1.00 56.16 83 GLY A O 1
ATOM 497 N N . GLY A 1 84 ? 18.931 -5.998 -33.609 1.00 56.78 84 GLY A N 1
ATOM 498 C CA . GLY A 1 84 ? 19.176 -4.647 -33.102 1.00 56.78 84 GLY A CA 1
ATOM 499 C C . GLY A 1 84 ? 18.788 -4.442 -31.638 1.00 56.78 84 GLY A C 1
ATOM 500 O O . GLY A 1 84 ? 17.601 -4.348 -31.318 1.00 56.78 84 GLY A O 1
ATOM 501 N N . GLU A 1 85 ? 19.779 -4.337 -30.751 1.00 56.03 85 GLU A N 1
ATOM 502 C CA . GLU A 1 85 ? 19.624 -3.850 -29.376 1.00 56.03 85 GLU A CA 1
ATOM 503 C C . GLU A 1 85 ? 19.948 -2.345 -29.318 1.00 56.03 85 GLU A C 1
ATOM 505 O O . GLU A 1 85 ? 21.041 -1.928 -28.961 1.00 56.03 85 GLU A O 1
ATOM 510 N N . THR A 1 86 ? 18.991 -1.488 -29.689 1.00 54.50 86 THR A N 1
ATOM 511 C CA . THR A 1 86 ? 19.135 -0.022 -29.546 1.00 54.50 86 THR A CA 1
ATOM 512 C C . THR A 1 86 ? 19.041 0.434 -28.092 1.00 54.50 86 THR A C 1
ATOM 514 O O . THR A 1 86 ? 18.210 -0.077 -27.333 1.00 54.50 86 THR A O 1
ATOM 517 N N . ILE A 1 87 ? 19.734 1.535 -27.783 1.00 54.31 87 ILE A N 1
ATOM 518 C CA . ILE A 1 87 ? 19.691 2.385 -26.569 1.00 54.31 87 ILE A CA 1
ATOM 519 C C . ILE A 1 87 ? 18.281 2.888 -26.142 1.00 54.31 87 ILE A C 1
ATOM 521 O O . ILE A 1 87 ? 18.129 3.581 -25.137 1.00 54.31 87 ILE A O 1
ATOM 525 N N . GLY A 1 88 ? 17.185 2.425 -26.754 1.00 50.91 88 GLY A N 1
ATOM 526 C CA . GLY A 1 88 ? 15.804 2.617 -26.271 1.00 50.91 88 GLY A CA 1
ATOM 527 C C . GLY A 1 88 ? 15.521 2.100 -24.844 1.00 50.91 88 GLY A C 1
ATOM 528 O O . GLY A 1 88 ? 14.408 2.243 -24.337 1.00 50.91 88 GLY A O 1
ATOM 529 N N . ALA A 1 89 ? 16.504 1.508 -24.161 1.00 47.88 89 ALA A N 1
ATOM 530 C CA . ALA A 1 89 ? 16.448 1.222 -22.731 1.00 47.88 89 ALA A CA 1
ATOM 531 C C . ALA A 1 89 ? 16.324 2.493 -21.864 1.00 47.88 89 ALA A C 1
ATOM 533 O O . ALA A 1 89 ? 15.606 2.449 -20.866 1.00 47.88 89 ALA A O 1
ATOM 534 N N . GLY A 1 90 ? 16.952 3.614 -22.249 1.00 51.56 90 GLY A N 1
ATOM 535 C CA . GLY A 1 90 ? 16.857 4.889 -21.518 1.00 51.56 90 GLY A CA 1
ATOM 536 C C . GLY A 1 90 ? 15.445 5.479 -21.561 1.00 51.56 90 GLY A C 1
ATOM 537 O O . GLY A 1 90 ? 14.808 5.654 -20.524 1.00 51.56 90 GLY A O 1
ATOM 538 N N . GLN A 1 91 ? 14.896 5.632 -22.768 1.00 55.03 91 GLN A N 1
ATOM 539 C CA . GLN A 1 91 ? 13.527 6.118 -22.992 1.00 55.03 91 GLN A CA 1
ATOM 540 C C . GLN A 1 91 ? 12.468 5.212 -22.336 1.00 55.03 91 GLN A C 1
ATOM 542 O O . GLN A 1 91 ? 11.534 5.686 -21.691 1.00 55.03 91 GLN A O 1
ATOM 547 N N . ARG A 1 92 ? 12.647 3.883 -22.390 1.00 56.69 92 ARG A N 1
ATOM 548 C CA . ARG A 1 92 ? 11.760 2.937 -21.685 1.00 56.69 92 ARG A CA 1
ATOM 549 C C . ARG A 1 92 ? 11.830 3.055 -20.164 1.00 56.69 92 ARG A C 1
ATOM 551 O O . ARG A 1 92 ? 10.869 2.685 -19.490 1.00 56.69 92 ARG A O 1
ATOM 558 N N . LEU A 1 93 ? 12.954 3.483 -19.592 1.00 63.25 93 LEU A N 1
ATOM 559 C CA . LEU A 1 93 ? 13.064 3.710 -18.150 1.00 63.25 93 LEU A CA 1
ATOM 560 C C . LEU A 1 93 ? 12.388 5.018 -17.742 1.00 63.25 93 LEU A C 1
ATOM 562 O O . LEU A 1 93 ? 11.703 5.030 -16.721 1.00 63.25 93 LEU A O 1
ATOM 566 N N . GLU A 1 94 ? 12.504 6.066 -18.553 1.00 69.44 94 GLU A N 1
ATOM 567 C CA . GLU A 1 94 ? 11.815 7.345 -18.340 1.00 69.44 94 GLU A CA 1
ATOM 568 C C . GLU A 1 94 ? 10.291 7.186 -18.397 1.00 69.44 94 GLU A C 1
ATOM 570 O O . GLU A 1 94 ? 9.593 7.585 -17.464 1.00 69.44 94 GLU A O 1
ATOM 575 N N . GLU A 1 95 ? 9.762 6.485 -19.405 1.00 70.50 95 GLU A N 1
ATOM 576 C CA . GLU A 1 95 ? 8.331 6.154 -19.480 1.00 70.50 95 GLU A CA 1
ATOM 577 C C . GLU A 1 95 ? 7.863 5.348 -18.257 1.00 70.50 95 GLU A C 1
ATOM 579 O O . GLU A 1 95 ? 6.788 5.586 -17.700 1.00 70.50 95 GLU A O 1
ATOM 584 N N . ARG A 1 96 ? 8.680 4.393 -17.792 1.00 70.81 96 ARG A N 1
ATOM 585 C CA . ARG A 1 96 ? 8.361 3.596 -16.597 1.00 70.81 96 ARG A CA 1
ATOM 586 C C . ARG A 1 96 ? 8.402 4.421 -15.314 1.00 70.81 96 ARG A C 1
ATOM 588 O O . ARG A 1 96 ? 7.627 4.114 -14.408 1.00 70.81 96 ARG A O 1
ATOM 595 N N . LEU A 1 97 ? 9.273 5.424 -15.217 1.00 74.12 97 LEU A N 1
ATOM 596 C CA . LEU A 1 97 ? 9.336 6.337 -14.074 1.00 74.12 97 LEU A CA 1
ATOM 597 C C . LEU A 1 97 ? 8.092 7.225 -14.007 1.00 74.12 97 LEU A C 1
ATOM 599 O O . LEU A 1 97 ? 7.473 7.283 -12.948 1.00 74.12 97 LEU A O 1
ATOM 603 N N . LEU A 1 98 ? 7.649 7.791 -15.133 1.00 77.25 98 LEU A N 1
ATOM 604 C CA . LEU A 1 98 ? 6.419 8.593 -15.196 1.00 77.25 98 LEU A CA 1
ATOM 605 C C . LEU A 1 98 ? 5.185 7.792 -14.753 1.00 77.25 98 LEU A C 1
ATOM 607 O O . LEU A 1 98 ? 4.406 8.237 -13.913 1.00 77.25 98 LEU A O 1
ATOM 611 N N . VAL A 1 99 ? 5.045 6.551 -15.231 1.00 85.12 99 VAL A N 1
ATOM 612 C CA . VAL A 1 99 ? 3.945 5.665 -14.805 1.00 85.12 99 VAL A CA 1
ATOM 613 C C . VAL A 1 99 ? 4.021 5.346 -13.306 1.00 85.12 99 VAL A C 1
ATOM 615 O O . VAL A 1 99 ? 2.992 5.169 -12.650 1.00 85.12 99 VAL A O 1
ATOM 618 N N . LEU A 1 100 ? 5.223 5.225 -12.736 1.00 81.81 100 LEU A N 1
ATOM 619 C CA . LEU A 1 100 ? 5.386 5.003 -11.298 1.00 81.81 100 LEU A CA 1
ATOM 620 C C . LEU A 1 100 ? 5.021 6.243 -10.478 1.00 81.81 100 LEU A C 1
ATOM 622 O O . LEU A 1 100 ? 4.392 6.078 -9.433 1.00 81.81 100 LEU A O 1
ATOM 626 N N . GLU A 1 101 ? 5.356 7.443 -10.949 1.00 85.81 101 GLU A N 1
ATOM 627 C CA . GLU A 1 101 ? 4.961 8.708 -10.318 1.00 85.81 101 GLU A CA 1
ATOM 628 C C . GLU A 1 101 ? 3.438 8.867 -10.288 1.00 85.81 101 GLU A C 1
ATOM 630 O O . GLU A 1 101 ? 2.863 9.089 -9.222 1.00 85.81 101 GLU A O 1
ATOM 635 N N . GLU A 1 102 ? 2.758 8.633 -11.413 1.00 86.81 102 GLU A N 1
ATOM 636 C CA . GLU A 1 102 ? 1.290 8.658 -11.467 1.00 86.81 102 GLU A CA 1
ATOM 637 C C . GLU A 1 102 ? 0.666 7.643 -10.501 1.00 86.81 102 GLU A C 1
ATOM 639 O O . GLU A 1 102 ? -0.293 7.937 -9.782 1.00 86.81 102 GLU A O 1
ATOM 644 N N . ARG A 1 103 ? 1.228 6.430 -10.431 1.00 88.81 103 ARG A N 1
ATOM 645 C CA . ARG A 1 103 ? 0.759 5.397 -9.497 1.00 88.81 103 ARG A CA 1
ATOM 646 C C . ARG A 1 103 ? 1.001 5.773 -8.038 1.00 88.81 103 ARG A C 1
ATOM 648 O O . ARG A 1 103 ? 0.196 5.378 -7.193 1.00 88.81 103 ARG A O 1
ATOM 655 N N . LEU A 1 104 ? 2.082 6.489 -7.734 1.00 86.69 104 LEU A N 1
ATOM 656 C CA . LEU A 1 104 ? 2.373 6.996 -6.393 1.00 86.69 104 LEU A CA 1
ATOM 657 C C . LEU A 1 104 ? 1.353 8.054 -5.973 1.00 86.69 104 LEU A C 1
ATOM 659 O O . LEU A 1 104 ? 0.793 7.926 -4.888 1.00 86.69 104 LEU A O 1
ATOM 663 N N . LEU A 1 105 ? 1.020 9.000 -6.854 1.00 87.19 105 LEU A N 1
ATOM 664 C CA . LEU A 1 105 ? -0.013 10.011 -6.591 1.00 87.19 105 LEU A CA 1
ATOM 665 C C . LEU A 1 105 ? -1.374 9.370 -6.286 1.00 87.19 105 LEU A C 1
ATOM 667 O O . LEU A 1 105 ? -2.019 9.696 -5.292 1.00 87.19 105 LEU A O 1
ATOM 671 N N . VAL A 1 106 ? -1.782 8.370 -7.074 1.00 91.62 106 VAL A N 1
ATOM 672 C CA . VAL A 1 106 ? -3.025 7.620 -6.809 1.00 91.62 106 VAL A CA 1
ATOM 673 C C . VAL A 1 106 ? -2.972 6.888 -5.461 1.00 91.62 106 VAL A C 1
ATOM 675 O O . VAL A 1 106 ? -3.992 6.748 -4.780 1.00 91.62 106 VAL A O 1
ATOM 678 N N . LEU A 1 107 ? -1.808 6.373 -5.056 1.00 86.06 107 LEU A N 1
ATOM 679 C CA . LEU A 1 107 ? -1.650 5.733 -3.747 1.00 86.06 107 LEU A CA 1
ATOM 680 C C . LEU A 1 107 ? -1.728 6.742 -2.600 1.00 86.06 107 LEU A C 1
ATOM 682 O O . LEU A 1 107 ? -2.347 6.419 -1.586 1.00 86.06 107 LEU A O 1
ATOM 686 N N . GLU A 1 108 ? -1.162 7.936 -2.761 1.00 90.88 108 GLU A N 1
ATOM 687 C CA . GLU A 1 108 ? -1.252 9.028 -1.786 1.00 90.88 108 GLU A CA 1
ATOM 688 C C . GLU A 1 108 ? -2.703 9.465 -1.571 1.00 90.88 108 GLU A C 1
ATOM 690 O O . GLU A 1 108 ? -3.174 9.491 -0.433 1.00 90.88 108 GLU A O 1
ATOM 695 N N . GLU A 1 109 ? -3.461 9.686 -2.649 1.00 90.75 109 GLU A N 1
ATOM 696 C CA . GLU A 1 109 ? -4.890 10.014 -2.561 1.00 90.75 109 GLU A CA 1
ATOM 697 C C . GLU A 1 109 ? -5.680 8.927 -1.820 1.00 90.75 109 GLU A C 1
ATOM 699 O O . GLU A 1 109 ? -6.515 9.207 -0.956 1.00 90.75 109 GLU A O 1
ATOM 704 N N . ARG A 1 110 ? -5.397 7.652 -2.111 1.00 92.19 110 ARG A N 1
ATOM 705 C CA . ARG A 1 110 ? -6.045 6.526 -1.423 1.00 92.19 110 ARG A CA 1
ATOM 706 C C . ARG A 1 110 ? -5.669 6.448 0.055 1.00 92.19 110 ARG A C 1
ATOM 708 O O . ARG A 1 110 ? -6.505 6.022 0.853 1.00 92.19 110 ARG A O 1
ATOM 715 N N . LEU A 1 111 ? -4.442 6.816 0.415 1.00 90.31 111 LEU A N 1
ATOM 716 C CA . LEU A 1 111 ? -3.980 6.869 1.802 1.00 90.31 111 LEU A CA 1
ATOM 717 C C . LEU A 1 111 ? -4.712 7.958 2.588 1.00 90.31 111 LEU A C 1
ATOM 719 O O . LEU A 1 111 ? -5.199 7.665 3.677 1.00 90.31 111 LEU A O 1
ATOM 723 N N . LEU A 1 112 ? -4.894 9.145 2.003 1.00 89.69 112 LEU A N 1
ATOM 724 C CA . LEU A 1 112 ? -5.664 10.235 2.616 1.00 89.69 112 LEU A CA 1
ATOM 725 C C . LEU A 1 112 ? -7.113 9.818 2.898 1.00 89.69 112 LEU A C 1
ATOM 727 O O . LEU A 1 112 ? -7.613 9.987 4.008 1.00 89.69 112 LEU A O 1
ATOM 731 N N . VAL A 1 113 ? -7.773 9.166 1.935 1.00 93.25 113 VAL A N 1
ATOM 732 C CA . VAL A 1 113 ? -9.135 8.637 2.138 1.00 93.25 113 VAL A CA 1
ATOM 733 C C . VAL A 1 113 ? -9.178 7.591 3.261 1.00 93.25 113 VAL A C 1
ATOM 735 O O . VAL A 1 113 ? -10.159 7.503 4.004 1.00 93.25 113 VAL A O 1
ATOM 738 N N . LEU A 1 114 ? -8.148 6.750 3.392 1.00 87.69 114 LEU A N 1
ATOM 739 C CA . LEU A 1 114 ? -8.074 5.774 4.483 1.00 87.69 114 LEU A CA 1
ATOM 740 C C . LEU A 1 114 ? -7.871 6.445 5.843 1.00 87.69 114 LEU A C 1
ATOM 742 O O . LEU A 1 114 ? -8.472 5.994 6.819 1.00 87.69 114 LEU A O 1
ATOM 746 N N . GLU A 1 115 ? -7.074 7.506 5.902 1.00 92.38 115 GLU A N 1
ATOM 747 C CA . GLU A 1 115 ? -6.829 8.288 7.112 1.00 92.38 115 GLU A CA 1
ATOM 748 C C . GLU A 1 115 ? -8.116 8.955 7.615 1.00 92.38 115 GLU A C 1
ATOM 750 O O . GLU A 1 115 ? -8.494 8.770 8.773 1.00 92.38 115 GLU A O 1
ATOM 755 N N . GLU A 1 116 ? -8.879 9.598 6.726 1.00 91.88 116 GLU A N 1
ATOM 756 C CA . GLU A 1 116 ? -10.194 10.164 7.061 1.00 91.88 116 GLU A CA 1
ATOM 757 C C . GLU A 1 116 ? -11.156 9.100 7.609 1.00 91.88 116 GLU A C 1
ATOM 759 O O . GLU A 1 116 ? -11.853 9.307 8.606 1.00 91.88 116 GLU A O 1
ATOM 764 N N . ARG A 1 117 ? -11.183 7.913 6.990 1.00 92.81 117 ARG A N 1
ATOM 765 C CA . ARG A 1 117 ? -12.022 6.801 7.461 1.00 92.81 117 ARG A CA 1
ATOM 766 C C . ARG A 1 117 ? -11.589 6.283 8.830 1.00 92.81 117 ARG A C 1
ATOM 768 O O . ARG A 1 117 ? -12.452 5.854 9.599 1.00 92.81 117 ARG A O 1
ATOM 775 N N . LEU A 1 118 ? -10.291 6.286 9.126 1.00 90.88 118 LEU A N 1
ATOM 776 C CA . LEU A 1 118 ? -9.755 5.893 10.428 1.00 90.88 118 LEU A CA 1
ATOM 777 C C . LEU A 1 118 ? -10.162 6.883 11.520 1.00 90.88 118 LEU A C 1
ATOM 779 O O . LEU A 1 118 ? -10.639 6.437 12.561 1.00 90.88 118 LEU A O 1
ATOM 783 N N . LEU A 1 119 ? -10.088 8.189 11.251 1.00 91.38 119 LEU A N 1
ATOM 784 C CA . LEU A 1 119 ? -10.545 9.226 12.185 1.00 91.38 119 LEU A CA 1
ATOM 785 C C . LEU A 1 119 ? -12.029 9.055 12.539 1.00 91.38 119 LEU A C 1
ATOM 787 O O . LEU A 1 119 ? -12.398 9.026 13.711 1.00 91.38 119 LEU A O 1
ATOM 791 N N . VAL A 1 120 ? -12.886 8.822 11.539 1.00 94.19 120 VAL A N 1
ATOM 792 C CA . VAL A 1 120 ? -14.320 8.564 11.775 1.00 94.19 120 VAL A CA 1
ATOM 793 C C . VAL A 1 120 ? -14.545 7.306 12.627 1.00 94.19 120 VAL A C 1
ATOM 795 O O . VAL A 1 120 ? -15.469 7.251 13.446 1.00 94.19 120 VAL A O 1
ATOM 798 N N . LEU A 1 121 ? -13.740 6.258 12.434 1.00 89.62 121 LEU A N 1
ATOM 799 C CA . LEU A 1 121 ? -13.822 5.046 13.254 1.00 89.62 121 LEU A CA 1
ATOM 800 C C . LEU A 1 121 ? -13.364 5.294 14.692 1.00 89.62 121 LEU A C 1
ATOM 802 O O . LEU A 1 121 ?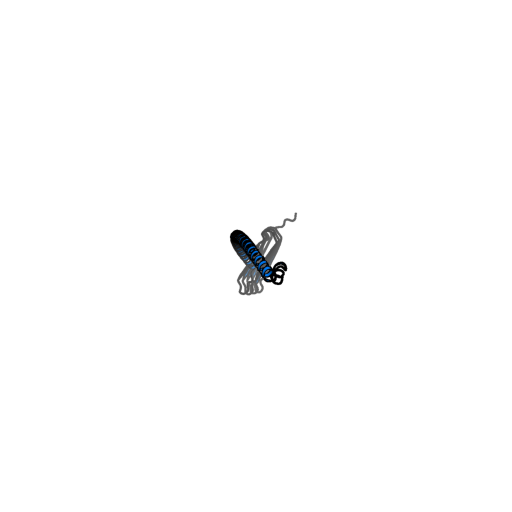 -13.996 4.779 15.615 1.00 89.62 121 LEU A O 1
ATOM 806 N N . GLU A 1 122 ? -12.310 6.078 14.882 1.00 93.44 122 GLU A N 1
ATOM 807 C CA . GLU A 1 122 ? -11.794 6.447 16.197 1.00 93.44 122 GLU A CA 1
ATOM 808 C C . GLU A 1 122 ? -12.830 7.242 16.999 1.00 93.44 122 GLU A C 1
ATOM 810 O O . GLU A 1 122 ? -13.162 6.864 18.125 1.00 93.44 122 GLU A O 1
ATOM 815 N N . GLU A 1 123 ? -13.454 8.251 16.387 1.00 92.88 123 GLU A N 1
ATOM 816 C CA . GLU A 1 123 ? -14.554 9.007 16.999 1.00 92.88 123 GLU A CA 1
ATOM 817 C C . GLU A 1 123 ? -15.714 8.092 17.414 1.00 92.88 123 GLU A C 1
ATOM 819 O O . GLU A 1 123 ? -16.243 8.179 18.527 1.00 92.88 123 GLU A O 1
ATOM 824 N N . ARG A 1 124 ? -16.101 7.157 16.539 1.00 94.00 124 ARG A N 1
ATOM 825 C CA . ARG A 1 124 ? -17.160 6.182 16.839 1.00 94.00 124 ARG A CA 1
ATOM 826 C C . ARG A 1 124 ? -16.793 5.266 18.002 1.00 94.00 124 ARG A C 1
ATOM 828 O O . ARG A 1 124 ? -17.660 4.966 18.827 1.00 94.00 124 ARG A O 1
ATOM 835 N N . LEU A 1 125 ? -15.546 4.807 18.067 1.00 91.19 125 LEU A N 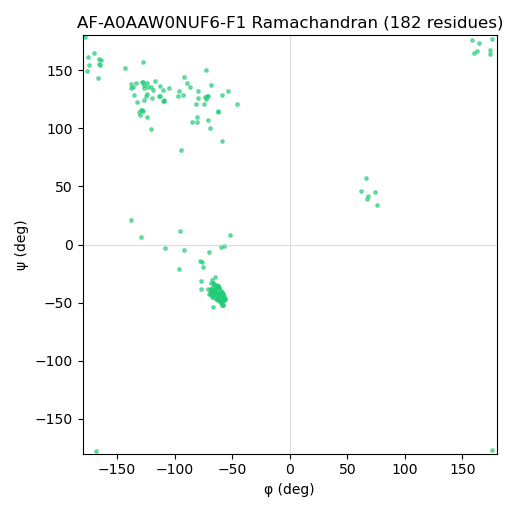1
ATOM 836 C CA . LEU A 1 125 ? -15.061 3.957 19.152 1.00 91.19 125 LEU A CA 1
ATOM 837 C C . LEU A 1 125 ? -15.013 4.711 20.480 1.00 91.19 125 LEU A C 1
ATOM 839 O O . LEU A 1 125 ? -15.404 4.136 21.493 1.00 91.19 125 LEU A O 1
ATOM 843 N N . LEU A 1 126 ? -14.639 5.992 20.479 1.00 93.44 126 LEU A N 1
ATOM 844 C CA . LEU A 1 126 ? -14.696 6.841 21.672 1.00 93.44 126 LEU A CA 1
ATOM 845 C C . LEU A 1 126 ? -16.126 6.972 22.207 1.00 93.44 126 LEU A C 1
ATOM 847 O O . LEU A 1 126 ? -16.365 6.733 23.390 1.00 93.44 126 LEU A O 1
ATOM 851 N N . VAL A 1 127 ? -17.097 7.269 21.337 1.00 94.62 127 VAL A N 1
ATOM 852 C CA . VAL A 1 127 ? -18.515 7.368 21.732 1.00 94.62 127 VAL A CA 1
ATOM 853 C C . VAL A 1 127 ? -19.040 6.037 22.279 1.00 94.62 127 VAL A C 1
ATOM 855 O O . VAL A 1 127 ? -19.771 6.009 23.273 1.00 94.62 127 VAL A O 1
ATOM 858 N N . LEU A 1 128 ? -18.687 4.915 21.644 1.00 90.62 128 LEU A N 1
ATOM 859 C CA . LEU A 1 128 ? -19.060 3.586 22.133 1.00 90.62 128 LEU A CA 1
ATOM 860 C C . LEU A 1 128 ? -18.402 3.265 23.478 1.00 90.62 128 LEU A C 1
ATOM 862 O O . LEU A 1 128 ? -19.079 2.732 24.356 1.00 90.62 128 LEU A O 1
ATOM 866 N N . GLY A 1 129 ? -17.126 3.611 23.646 1.00 92.81 129 GLY A N 1
ATOM 867 C CA . GLY A 1 129 ? -16.375 3.436 24.887 1.00 92.81 129 GLY A CA 1
ATOM 868 C C . GLY A 1 129 ? -17.033 4.171 26.049 1.00 92.81 129 GLY A C 1
ATOM 869 O O . GLY A 1 129 ? -17.389 3.537 27.040 1.00 92.81 129 GLY A O 1
ATOM 870 N N . GLN A 1 130 ? -17.320 5.463 25.874 1.00 93.75 130 GLN A N 1
ATOM 871 C CA . GLN A 1 130 ? -18.011 6.282 26.878 1.00 93.75 130 GLN A CA 1
ATOM 872 C C . GLN A 1 130 ? -19.372 5.692 27.260 1.00 93.75 130 GLN A C 1
ATOM 874 O O . GLN A 1 130 ? -19.674 5.508 28.437 1.00 93.75 130 GLN A O 1
ATOM 879 N N . ARG A 1 131 ? -20.188 5.306 26.270 1.00 93.75 131 ARG A N 1
ATOM 880 C CA . ARG A 1 131 ? -21.501 4.695 26.532 1.00 93.75 131 ARG A CA 1
ATOM 881 C C . ARG A 1 131 ? -21.404 3.366 27.275 1.00 93.75 131 ARG A C 1
ATOM 883 O O . ARG A 1 131 ? -22.294 3.041 28.061 1.00 93.75 131 ARG A O 1
ATOM 890 N N . LEU A 1 132 ? -20.393 2.551 26.986 1.00 93.62 132 LEU A N 1
ATOM 891 C CA . LEU A 1 132 ? -20.185 1.289 27.695 1.00 93.62 132 LEU A CA 1
ATOM 892 C C . LEU A 1 132 ? -19.736 1.534 29.132 1.00 93.62 132 LEU A C 1
ATOM 894 O O . LEU A 1 132 ? -20.262 0.891 30.038 1.00 93.62 132 LEU A O 1
ATOM 898 N N . GLU A 1 133 ? -18.827 2.479 29.337 1.00 95.31 133 GLU A N 1
ATOM 899 C CA . GLU A 1 133 ? -18.318 2.853 30.653 1.00 95.31 133 GLU A CA 1
ATOM 900 C C . GLU A 1 133 ? -19.433 3.395 31.557 1.00 95.31 133 GLU A C 1
ATOM 902 O O . GLU A 1 133 ? -19.624 2.893 32.665 1.00 95.31 133 GLU A O 1
ATOM 907 N N . GLU A 1 134 ? -20.272 4.304 31.048 1.00 94.06 134 GLU A N 1
ATOM 908 C CA . GLU A 1 134 ? -21.463 4.798 31.754 1.00 94.06 134 GLU A CA 1
ATOM 909 C C . GLU A 1 134 ? -22.412 3.659 32.150 1.00 94.06 134 GLU A C 1
ATOM 911 O O . GLU A 1 134 ? -22.879 3.578 33.290 1.00 94.06 134 GLU A O 1
ATOM 916 N N . ARG A 1 135 ? -22.700 2.739 31.219 1.00 94.25 135 ARG A N 1
ATOM 917 C CA . ARG A 1 135 ? -23.600 1.606 31.490 1.00 94.25 135 ARG A CA 1
ATOM 918 C C . ARG A 1 135 ? -23.016 0.654 32.525 1.00 94.25 135 ARG A C 1
ATOM 920 O O . ARG A 1 135 ? -23.769 0.154 33.362 1.00 94.25 135 ARG A O 1
ATOM 927 N N . LEU A 1 136 ? -21.712 0.396 32.475 1.00 93.00 136 LEU A N 1
ATOM 928 C CA . LEU A 1 136 ? -21.024 -0.458 33.440 1.00 93.00 136 LEU A CA 1
ATOM 929 C C . LEU A 1 136 ? -20.992 0.178 34.829 1.00 93.00 136 LEU A C 1
ATOM 931 O O . LEU A 1 136 ? -21.250 -0.529 35.799 1.00 93.00 136 LEU A O 1
ATOM 935 N N . LEU A 1 137 ? -20.778 1.491 34.930 1.00 94.81 137 LEU A N 1
ATOM 936 C CA . LEU A 1 137 ? -20.862 2.220 36.198 1.00 94.81 137 LEU A CA 1
ATOM 937 C C . LEU A 1 137 ? -22.252 2.109 36.827 1.00 94.81 137 LEU A C 1
ATOM 939 O O . LEU A 1 137 ? -22.375 1.714 37.985 1.00 94.81 137 LEU A O 1
ATOM 943 N N . VAL A 1 138 ? -23.308 2.384 36.056 1.00 95.56 138 VAL A N 1
ATOM 944 C CA . VAL A 1 138 ? -24.695 2.292 36.549 1.00 95.56 138 VAL A CA 1
ATOM 945 C C . VAL A 1 138 ? -25.044 0.864 36.977 1.00 95.56 138 VAL A C 1
ATOM 947 O O . VAL A 1 138 ? -25.693 0.660 38.005 1.00 95.56 138 VAL A O 1
ATOM 950 N N . LEU A 1 139 ? -24.634 -0.141 36.198 1.00 92.81 139 LEU A N 1
ATOM 951 C CA . LEU A 1 139 ? -24.846 -1.545 36.556 1.00 92.81 139 LEU A CA 1
ATOM 952 C C . LEU A 1 139 ? -24.059 -1.938 37.807 1.00 92.81 139 LEU A C 1
ATOM 954 O O . LEU A 1 139 ? -24.618 -2.618 38.666 1.00 92.81 139 LEU A O 1
ATOM 958 N N . GLY A 1 140 ? -22.807 -1.494 37.922 1.00 94.69 140 GLY A N 1
ATOM 959 C CA . GLY A 1 140 ? -21.952 -1.726 39.082 1.00 94.69 140 GLY A CA 1
ATOM 960 C C . GLY A 1 140 ? -22.579 -1.173 40.356 1.00 94.69 140 GLY A C 1
ATOM 961 O O . GLY A 1 140 ? -22.810 -1.931 41.294 1.00 94.69 140 GLY A O 1
ATOM 962 N N . GLN A 1 141 ? -22.981 0.100 40.338 1.00 94.88 141 GLN A N 1
ATOM 963 C CA . GLN A 1 141 ? -23.658 0.752 41.464 1.00 94.88 141 GLN A CA 1
ATOM 964 C C . GLN A 1 141 ? -24.940 0.015 41.866 1.00 94.88 141 GLN A C 1
ATOM 966 O O . GLN A 1 141 ? -25.135 -0.318 43.033 1.00 94.88 141 GLN A O 1
ATOM 971 N N . ARG A 1 142 ? -25.800 -0.331 40.898 1.00 94.25 142 ARG A N 1
ATOM 972 C CA . ARG A 1 142 ? -27.037 -1.077 41.186 1.00 94.25 142 ARG A CA 1
ATOM 973 C C . ARG A 1 142 ? -26.780 -2.469 41.757 1.00 94.25 142 ARG A C 1
ATOM 975 O O . ARG A 1 142 ? -27.579 -2.953 42.558 1.00 94.25 142 ARG A O 1
ATOM 982 N N . LEU A 1 143 ? -25.736 -3.160 41.306 1.00 94.00 143 LEU A N 1
ATOM 983 C CA . LEU A 1 143 ? -25.376 -4.471 41.846 1.00 94.00 143 LEU A CA 1
ATOM 984 C C . LEU A 1 143 ? -24.844 -4.348 43.270 1.00 94.00 143 LEU A C 1
ATOM 986 O O . LEU A 1 143 ? -25.252 -5.128 44.127 1.00 94.00 143 LEU A O 1
ATOM 990 N N . GLU A 1 144 ? -23.998 -3.356 43.524 1.00 95.25 144 GLU A N 1
ATOM 991 C CA . GLU A 1 144 ? -23.432 -3.079 44.841 1.00 95.25 144 GLU A CA 1
ATOM 992 C C . GLU A 1 144 ? -24.523 -2.735 45.863 1.00 95.25 144 GLU A C 1
ATOM 994 O O . GLU A 1 144 ? -24.600 -3.367 46.917 1.00 95.25 144 GLU A O 1
ATOM 999 N N . GLU A 1 145 ? -25.463 -1.852 45.510 1.00 94.06 145 GLU A N 1
ATOM 1000 C CA . GLU A 1 145 ? -26.642 -1.545 46.332 1.00 94.06 145 GLU A CA 1
ATOM 1001 C C . GLU A 1 145 ? -27.467 -2.800 46.649 1.00 94.06 145 GLU A C 1
ATOM 1003 O O . GLU A 1 145 ? -27.852 -3.041 47.796 1.00 94.06 145 GLU A O 1
ATOM 1008 N N . ARG A 1 146 ? -27.739 -3.640 45.641 1.00 94.81 146 ARG A N 1
ATOM 1009 C CA . ARG A 1 146 ? -28.522 -4.871 45.838 1.00 94.81 146 ARG A CA 1
ATOM 1010 C C . ARG A 1 146 ? -27.795 -5.872 46.726 1.00 94.81 146 ARG A C 1
ATOM 1012 O O . ARG A 1 146 ? -28.448 -6.528 47.539 1.00 94.81 146 ARG A O 1
ATOM 1019 N N . LEU A 1 147 ? -26.479 -6.002 46.576 1.00 93.06 147 LEU A N 1
ATOM 1020 C CA . LEU A 1 147 ? -25.660 -6.883 47.404 1.00 93.06 147 LEU A CA 1
ATOM 1021 C C . LEU A 1 147 ? -25.600 -6.394 48.850 1.00 93.06 147 LEU A C 1
ATOM 1023 O O . LEU A 1 147 ? -25.746 -7.216 49.750 1.00 93.06 147 LEU A O 1
ATOM 1027 N N . LEU A 1 148 ? -25.490 -5.083 49.081 1.00 94.50 148 LEU A N 1
ATOM 1028 C CA . LEU A 1 148 ? -25.567 -4.498 50.422 1.00 94.50 148 LEU A CA 1
ATOM 1029 C C . LEU A 1 148 ? -26.909 -4.798 51.095 1.00 94.50 148 LEU A C 1
ATOM 1031 O O . LEU A 1 148 ? -26.934 -5.312 52.212 1.00 94.50 148 LEU A O 1
ATOM 1035 N N . VAL A 1 149 ? -28.027 -4.553 50.406 1.00 95.38 149 VAL A N 1
ATOM 1036 C CA . VAL A 1 149 ? -29.371 -4.823 50.951 1.00 95.38 149 VAL A CA 1
ATOM 1037 C C . VAL A 1 149 ? -29.572 -6.312 51.247 1.00 95.38 149 VAL A C 1
ATOM 1039 O O . VAL A 1 149 ? -30.145 -6.673 52.277 1.00 95.38 149 VAL A O 1
ATOM 1042 N N . LEU A 1 150 ? -29.123 -7.198 50.354 1.00 92.69 150 LEU A N 1
ATOM 1043 C CA . LEU A 1 150 ? -29.194 -8.643 50.581 1.00 92.69 150 LEU A CA 1
ATOM 1044 C C . LEU A 1 150 ? -28.304 -9.079 51.746 1.00 92.69 150 LEU A C 1
ATOM 1046 O O . LEU A 1 150 ? -28.750 -9.887 52.559 1.00 92.69 150 LEU A O 1
ATOM 1050 N N . GLY A 1 151 ? -27.091 -8.533 51.844 1.00 94.38 151 GLY A N 1
ATOM 1051 C CA . GLY A 1 151 ? -26.158 -8.782 52.940 1.00 94.38 151 GLY A CA 1
ATOM 1052 C C . GLY A 1 151 ? -26.769 -8.418 54.288 1.00 94.38 151 GLY A C 1
ATOM 1053 O O . GLY A 1 151 ? -26.866 -9.279 55.159 1.00 94.38 151 GLY A O 1
ATOM 1054 N N . GLN A 1 152 ? -27.303 -7.200 54.412 1.00 94.44 152 GLN A N 1
ATOM 1055 C CA . GLN A 1 152 ? -27.982 -6.732 55.626 1.00 94.44 152 GLN A CA 1
ATOM 1056 C C . GLN A 1 152 ? -29.162 -7.632 56.012 1.00 94.44 152 GLN A C 1
ATOM 1058 O O . GLN A 1 152 ? -29.266 -8.081 57.150 1.00 94.44 152 GLN A O 1
ATOM 1063 N N . ARG A 1 153 ? -30.029 -7.981 55.052 1.00 93.19 153 ARG A N 1
ATOM 1064 C CA . ARG A 1 153 ? -31.173 -8.872 55.317 1.00 93.19 153 ARG A CA 1
ATOM 1065 C C . ARG A 1 153 ? -30.752 -10.277 55.740 1.00 93.19 153 ARG A C 1
ATOM 1067 O O . ARG A 1 153 ? -31.449 -10.913 56.530 1.00 93.19 153 ARG A O 1
ATOM 1074 N N . LEU A 1 154 ? -29.671 -10.811 55.175 1.00 93.06 154 LEU A N 1
ATOM 1075 C CA . LEU A 1 154 ? -29.144 -12.116 55.573 1.00 93.06 154 LEU A CA 1
ATOM 1076 C C . LEU A 1 154 ? -28.563 -12.062 56.981 1.00 93.06 154 LEU A C 1
ATOM 1078 O O . LEU A 1 154 ? -28.841 -12.958 57.775 1.00 93.06 154 LEU A O 1
ATOM 1082 N N . GLU A 1 155 ? -27.823 -11.005 57.297 1.00 93.75 155 GLU A N 1
ATOM 1083 C CA . GLU A 1 155 ? -27.240 -10.781 58.615 1.00 93.75 155 GLU A CA 1
ATOM 1084 C C . GLU A 1 155 ? -28.326 -10.665 59.693 1.00 93.75 155 GLU A C 1
ATOM 1086 O O . GLU A 1 155 ? -28.291 -11.405 60.674 1.00 93.75 155 GLU A O 1
ATOM 1091 N N . GLU A 1 156 ? -29.375 -9.870 59.458 1.00 91.81 156 GLU A N 1
ATOM 1092 C CA . GLU A 1 156 ? -30.552 -9.786 60.337 1.00 91.81 156 GLU A CA 1
ATOM 1093 C C . GLU A 1 156 ? -31.215 -11.153 60.555 1.00 91.81 156 GLU A C 1
ATOM 1095 O O . GLU A 1 156 ? -31.519 -11.539 61.687 1.00 91.81 156 GLU A O 1
ATOM 1100 N N . ARG A 1 157 ? -31.431 -11.925 59.480 1.00 91.75 157 ARG A N 1
ATOM 1101 C CA . ARG A 1 157 ? -32.050 -13.259 59.579 1.00 91.75 157 ARG A CA 1
ATOM 1102 C C . ARG A 1 157 ? -31.174 -14.236 60.352 1.00 91.75 157 ARG A C 1
ATOM 1104 O O . ARG A 1 157 ? -31.709 -15.016 61.140 1.00 91.75 157 ARG A O 1
ATOM 1111 N N . LEU A 1 158 ? -29.860 -14.203 60.144 1.00 90.25 158 LEU A N 1
ATOM 1112 C CA . LEU A 1 158 ? -28.907 -15.028 60.884 1.00 90.25 158 LEU A CA 1
ATOM 1113 C C . LEU A 1 158 ? -28.873 -14.647 62.364 1.00 90.25 158 LEU A C 1
ATOM 1115 O O . LEU A 1 158 ? -28.860 -15.537 63.211 1.00 90.25 158 LEU A O 1
ATOM 1119 N N . LEU A 1 159 ? -28.950 -13.355 62.684 1.00 91.44 159 LEU A N 1
ATOM 1120 C CA . LEU A 1 159 ? -29.003 -12.861 64.059 1.00 91.44 159 LEU A CA 1
ATOM 1121 C C . LEU A 1 159 ? -30.281 -13.341 64.766 1.00 91.44 159 LEU A C 1
ATOM 1123 O O . LEU A 1 159 ? -30.212 -13.912 65.855 1.00 91.44 159 LEU A O 1
ATOM 1127 N N . VAL A 1 160 ? -31.444 -13.216 64.117 1.00 91.38 160 VAL A N 1
ATOM 1128 C CA . VAL A 1 160 ? -32.727 -13.725 64.641 1.00 91.38 160 VAL A CA 1
ATOM 1129 C C . VAL A 1 160 ? -32.696 -15.244 64.831 1.00 91.38 160 VAL A C 1
ATOM 1131 O O . VAL A 1 160 ? -33.178 -15.750 65.846 1.00 91.38 160 VAL A O 1
ATOM 1134 N N . LEU A 1 161 ? -32.136 -15.993 63.878 1.00 87.75 161 LEU A N 1
ATOM 1135 C CA . LEU A 1 161 ? -31.981 -17.445 64.005 1.00 87.75 161 LEU A CA 1
ATOM 1136 C C . LEU A 1 161 ? -31.033 -17.815 65.148 1.00 87.75 161 LEU A C 1
ATOM 1138 O O . LEU A 1 161 ? -31.362 -18.709 65.924 1.00 87.75 161 LEU A O 1
ATOM 1142 N N . GLY A 1 162 ? -29.914 -17.105 65.298 1.00 89.31 162 GLY A N 1
ATOM 1143 C CA . GLY A 1 162 ? -28.971 -17.289 66.399 1.00 89.31 162 GLY A CA 1
ATOM 1144 C C . GLY A 1 162 ? -29.618 -17.043 67.762 1.00 89.31 162 GLY A C 1
ATOM 1145 O O . GLY A 1 162 ? -29.491 -17.871 68.662 1.00 89.31 162 GLY A O 1
ATOM 1146 N N . GLN A 1 163 ? -30.400 -15.968 67.896 1.00 88.50 163 GLN A N 1
ATOM 1147 C CA . GLN A 1 163 ? -31.171 -15.681 69.112 1.00 88.50 163 GLN A CA 1
ATOM 1148 C C . GLN A 1 163 ? -32.218 -16.760 69.407 1.00 88.50 163 GLN A C 1
ATOM 1150 O O . GLN A 1 163 ? -32.356 -17.196 70.550 1.00 88.50 163 GLN A O 1
ATOM 1155 N N . ARG A 1 164 ? -32.945 -17.229 68.385 1.00 84.06 164 ARG A N 1
ATOM 1156 C CA . ARG A 1 164 ? -33.926 -18.316 68.537 1.00 84.06 164 ARG A CA 1
ATOM 1157 C C . ARG A 1 164 ? -33.266 -19.628 68.950 1.00 84.06 164 ARG A C 1
ATOM 1159 O O . ARG A 1 164 ? -33.792 -20.309 69.824 1.00 84.06 164 ARG A O 1
ATOM 1166 N N . LEU A 1 165 ? -32.122 -19.969 68.363 1.00 81.62 165 LEU A N 1
ATOM 1167 C CA . LEU A 1 165 ? -31.364 -21.166 68.722 1.00 81.62 165 LEU A CA 1
ATOM 1168 C C . LEU A 1 165 ? -30.860 -21.083 70.171 1.00 81.62 165 LEU A C 1
ATOM 1170 O O . LEU A 1 165 ? -31.004 -22.042 70.925 1.00 81.62 165 LEU A O 1
ATOM 1174 N N . ALA A 1 166 ? -30.347 -19.919 70.582 1.00 82.56 166 ALA A N 1
ATOM 1175 C CA . ALA A 1 166 ? -29.904 -19.674 71.953 1.00 82.56 166 ALA A CA 1
ATOM 1176 C C . ALA A 1 166 ? -31.053 -19.809 72.971 1.00 82.56 166 ALA A C 1
ATOM 1178 O O . ALA A 1 166 ? -30.875 -20.441 74.008 1.00 82.56 166 ALA A O 1
ATOM 1179 N N . ALA A 1 167 ? -32.246 -19.291 72.655 1.00 78.25 167 ALA A N 1
ATOM 1180 C CA . ALA A 1 167 ? -33.430 -19.405 73.512 1.00 78.25 167 ALA A CA 1
ATOM 1181 C C . ALA A 1 167 ? -33.967 -20.845 73.637 1.00 78.25 167 ALA A C 1
ATOM 1183 O O . ALA A 1 167 ? -34.532 -21.207 74.668 1.00 78.25 167 ALA A O 1
ATOM 1184 N N . VAL A 1 168 ? -33.797 -21.675 72.603 1.00 75.19 168 VAL A N 1
ATOM 1185 C CA . VAL A 1 168 ? -34.149 -23.108 72.639 1.00 75.19 168 VAL A CA 1
ATOM 1186 C C . VAL A 1 168 ? -33.096 -23.923 73.404 1.00 75.19 168 VAL A C 1
ATOM 1188 O O . VAL A 1 168 ? -33.439 -24.908 74.053 1.00 75.19 168 VAL A O 1
ATOM 1191 N N . GLY A 1 169 ? -31.828 -23.503 73.363 1.00 63.06 169 GLY A N 1
ATOM 1192 C CA . GLY A 1 169 ? -30.707 -24.164 74.037 1.00 63.06 169 GLY A CA 1
ATOM 1193 C C . GLY A 1 169 ? -30.603 -23.911 75.546 1.00 63.06 169 GLY A C 1
ATOM 1194 O O . GLY A 1 169 ? -29.886 -24.645 76.222 1.00 63.06 169 GLY A O 1
ATOM 1195 N N . THR A 1 170 ? -31.311 -22.923 76.104 1.00 54.72 170 THR A N 1
ATOM 1196 C CA . THR A 1 170 ? -31.426 -22.763 77.561 1.00 54.72 170 THR A CA 1
ATOM 1197 C C . THR A 1 170 ? -32.565 -23.641 78.090 1.00 54.72 170 THR A C 1
ATOM 1199 O O . THR A 1 170 ? -33.731 -23.277 77.901 1.00 54.72 170 THR A O 1
ATOM 1202 N N . PRO A 1 171 ? -32.303 -24.779 78.766 1.00 51.19 171 PRO A N 1
ATOM 1203 C CA . PRO A 1 171 ? -33.363 -25.470 79.485 1.00 51.19 171 PRO A CA 1
ATOM 1204 C C . PRO A 1 171 ? -33.947 -24.499 80.515 1.00 51.19 171 PRO A C 1
ATOM 1206 O O . PRO A 1 171 ? -33.207 -23.886 81.286 1.00 51.19 171 PRO A O 1
ATOM 1209 N N . LYS A 1 172 ? -35.278 -24.341 80.524 1.00 51.78 172 LYS A N 1
ATOM 1210 C CA . LYS A 1 172 ? -36.004 -23.699 81.627 1.00 51.78 172 LYS A CA 1
ATOM 1211 C C . LYS A 1 172 ? -35.706 -24.496 82.897 1.00 51.78 172 LYS A C 1
ATOM 1213 O O . LYS A 1 172 ? -36.424 -25.437 83.223 1.00 51.78 172 LYS A O 1
ATOM 1218 N N . ILE A 1 173 ? -34.645 -24.137 83.609 1.00 53.41 173 ILE A N 1
ATOM 1219 C CA . ILE A 1 173 ? -34.488 -24.526 85.002 1.00 53.41 173 ILE A CA 1
ATOM 1220 C C . ILE A 1 173 ? -35.566 -23.727 85.725 1.00 53.41 173 ILE A C 1
ATOM 1222 O O . ILE A 1 173 ? -35.448 -22.515 85.902 1.00 53.41 173 ILE A O 1
ATOM 1226 N N . LEU A 1 174 ? -36.677 -24.404 86.023 1.00 47.28 174 LEU A N 1
ATOM 1227 C CA . LEU A 1 174 ? -37.689 -23.919 86.949 1.00 47.28 174 LEU A CA 1
ATOM 1228 C C . LEU A 1 174 ? -36.945 -23.408 88.184 1.00 47.28 174 LEU A C 1
ATOM 1230 O O . LEU A 1 174 ? -36.163 -24.147 88.785 1.00 47.28 174 LEU A O 1
ATOM 1234 N N . SER A 1 175 ? -37.120 -22.126 88.501 1.00 48.28 175 SER A N 1
ATOM 1235 C CA . SER A 1 175 ? -36.514 -21.523 89.678 1.00 48.28 175 SER A CA 1
ATOM 1236 C C . SER A 1 175 ? -36.880 -22.362 90.903 1.00 48.28 175 SER A C 1
ATOM 1238 O O . SER A 1 175 ? -38.038 -22.726 91.117 1.00 48.28 175 SER A O 1
ATOM 1240 N N . SER A 1 176 ? -35.875 -22.684 91.712 1.00 50.91 176 SER A N 1
ATOM 1241 C CA . SER A 1 176 ? -35.973 -23.548 92.893 1.00 50.91 176 SER A CA 1
ATOM 1242 C C . SER A 1 176 ? -36.943 -23.050 93.978 1.00 50.91 176 SER A C 1
ATOM 1244 O O . SER A 1 176 ? -37.155 -23.752 94.960 1.00 50.91 176 SER A O 1
ATOM 1246 N N . SER A 1 177 ? -37.587 -21.889 93.808 1.00 50.69 177 SER A N 1
ATOM 1247 C CA . SER A 1 177 ? -38.602 -21.378 94.738 1.00 50.69 177 SER A CA 1
ATOM 1248 C C . SER A 1 177 ? -39.963 -22.074 94.658 1.00 50.69 177 SER A C 1
ATOM 1250 O O . SER A 1 177 ? -40.722 -21.963 95.614 1.00 50.69 177 SER A O 1
ATOM 1252 N N . SER A 1 178 ? -40.304 -22.786 93.578 1.00 47.72 178 SER A N 1
ATOM 1253 C CA . SER A 1 178 ? -41.644 -23.397 93.451 1.00 47.72 178 SER A CA 1
ATOM 1254 C C . SER A 1 178 ? -41.749 -24.839 93.964 1.00 47.72 178 SER A C 1
ATOM 1256 O O . SER A 1 178 ? -42.848 -25.378 93.988 1.00 47.72 178 SER A O 1
ATOM 1258 N N . ILE A 1 179 ? -40.645 -25.472 94.380 1.00 53.09 179 ILE A N 1
ATOM 1259 C CA . ILE A 1 179 ? -40.647 -26.881 94.828 1.00 53.09 179 ILE A CA 1
ATOM 1260 C C . ILE A 1 179 ? -40.750 -27.008 96.361 1.00 53.09 179 ILE A C 1
ATOM 1262 O O . ILE A 1 179 ? -41.221 -28.029 96.853 1.00 53.09 179 ILE A O 1
ATOM 1266 N N . SER A 1 180 ? -40.410 -25.968 97.133 1.00 48.47 180 SER A N 1
ATOM 1267 C CA . SER A 1 180 ? -40.460 -26.035 98.606 1.00 48.47 180 SER A CA 1
ATOM 1268 C C . SER A 1 180 ? -41.861 -25.935 99.224 1.00 48.47 180 SER A C 1
ATOM 1270 O O . SER A 1 180 ? -42.004 -26.302 100.379 1.00 48.47 180 SER A O 1
ATOM 1272 N N . SER A 1 181 ? -42.901 -25.496 98.504 1.00 50.59 181 SER A N 1
ATOM 1273 C CA . SER A 1 181 ? -44.258 -25.360 99.076 1.00 50.59 181 SER A CA 1
ATOM 1274 C C . SER A 1 181 ? -45.177 -26.565 98.832 1.00 50.59 181 SER A C 1
ATOM 1276 O O . SER A 1 181 ? -46.390 -26.448 98.977 1.00 50.59 181 SER A O 1
ATOM 1278 N N . MET A 1 182 ? -44.632 -27.692 98.366 1.00 49.88 182 MET A N 1
ATOM 1279 C CA . MET A 1 182 ? -45.389 -28.933 98.146 1.00 49.88 182 MET A CA 1
ATOM 1280 C C . MET A 1 182 ? -45.063 -30.032 99.169 1.00 49.88 182 MET A C 1
ATOM 1282 O O . MET A 1 182 ? -45.683 -31.092 99.113 1.00 49.88 182 MET A O 1
ATOM 1286 N N . PHE A 1 183 ? -44.118 -29.796 100.089 1.00 52.75 183 PHE A N 1
ATOM 1287 C CA . PHE A 1 183 ? -43.663 -30.790 101.073 1.00 52.75 183 PHE A CA 1
ATOM 1288 C C . PHE A 1 183 ? -43.644 -30.319 102.540 1.00 52.75 183 PHE A C 1
ATOM 1290 O O . PHE A 1 183 ? -43.243 -31.102 103.397 1.00 52.75 183 PHE A O 1
ATOM 1297 N N . GLU A 1 184 ? -44.143 -29.122 102.852 1.00 42.75 184 GLU A N 1
ATOM 1298 C CA . GLU A 1 184 ? -44.464 -28.665 104.220 1.00 42.75 184 GLU A CA 1
ATOM 1299 C C . GLU A 1 184 ? -45.801 -27.918 104.216 1.00 42.75 184 GLU A C 1
ATOM 1301 O O . GLU A 1 184 ? -46.528 -28.021 105.231 1.00 42.75 184 GLU A O 1
#

Mean predicted aligned error: 18.52 Å

Solvent-accessible surface area (backbone atoms only — not comparable to full-atom values): 9092 Å² total; per-residue (Å²): 134,84,81,65,57,64,46,75,35,64,44,79,32,78,39,78,61,12,66,21,53,29,79,34,67,16,57,53,5,41,16,16,14,39,11,38,18,51,44,3,33,9,15,13,37,12,36,20,49,47,6,31,7,16,14,37,10,35,18,52,49,5,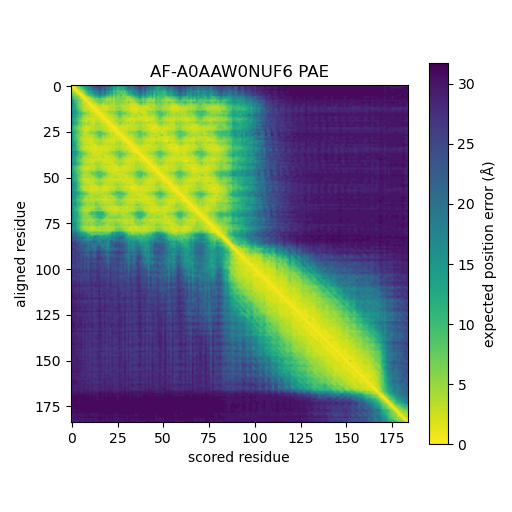34,9,36,29,46,46,50,47,65,74,41,44,58,44,26,47,43,52,42,90,49,41,66,40,52,59,62,59,62,54,48,53,57,52,48,54,55,48,52,56,53,47,52,58,49,51,55,51,48,53,57,49,51,57,53,47,52,56,50,50,55,51,49,51,55,52,48,54,55,49,51,54,51,50,50,55,49,47,53,55,49,51,54,50,49,51,56,50,49,53,55,49,51,54,51,51,50,56,50,50,53,52,50,52,63,68,68,53,76,83,72,74,66,78,78,74,65,65,78,80,81,117